Protein AF-R9M8F8-F1 (afdb_monomer)

Sequence (243 aa):
MTLNRKGKTVRNLALCVLLGVLLHALMGFPPCTVRAMCRQFQASRLLAGEIEPLHVRHERYGYSGDWVYRVRTFIVAKSGETYASFLYSRNLLQNEIDYHYTPKIEQNALCAAWNGTIYATGPFAEADSAILEIKAELRNRDKVLKSKTFTIAGERLENEVFGFPYSLDMLGGGLSGWAPEDLPDELSLYNIARLWYGDYWDEDGGHGIRHADLPCVLTLYDGSGRELERYDLSIDNYEIFFN

Foldseek 3Di:
DDDDPVRVVVVVVVVVVVVVVVVCVVVLFPVPDPQSVQVVVCVVVVDPARKDFFDKDKDWDDDVPQPDTKIKIWTWIDGPQKIKIFIWIDDPRDIDTPPLDDIDIDGQKAWEAADQKIKIFHQQQQFPWKKKWWKDFQDDVPDTPDIDIDIFIWDCPGSGMTITGWDPDDDPPDLVPDDPVRDDPPDIPLHSQCNRQWDADPPPRDIDGHWDWIWMKMWTAGPVRDTDDIDTYTYISSSSNHD

Solvent-accessible surface area (backbone atoms only — not comparable to full-atom values): 13788 Å² total; per-residue (Å²): 134,86,70,51,75,67,54,48,51,53,50,51,51,52,48,52,52,50,48,51,53,48,51,38,54,71,70,59,45,39,44,85,45,70,69,46,41,41,52,50,51,34,66,77,65,70,53,66,70,73,65,42,82,69,46,77,47,78,44,79,46,73,58,97,86,54,91,61,70,28,37,40,39,39,35,36,30,35,23,83,62,34,27,35,41,42,38,32,37,31,49,91,70,49,52,43,74,29,87,90,51,83,66,47,75,32,66,60,45,38,49,47,44,52,62,48,28,34,39,39,37,36,91,37,68,78,46,64,42,39,38,38,39,37,41,48,65,34,61,60,85,92,44,74,77,48,72,50,76,45,79,34,68,37,44,77,75,44,66,42,32,33,36,29,70,50,60,75,73,71,70,87,87,60,68,90,80,61,55,90,84,74,57,70,89,86,62,43,69,42,51,48,50,50,57,59,31,43,42,78,42,89,90,79,76,48,75,49,68,58,86,45,76,30,50,27,39,40,39,30,16,32,90,86,70,47,80,73,49,75,45,87,45,50,32,54,50,65,29,63,71,42,112

Secondary structure (DSSP, 8-state):
----HHHHHHHHHHHHHHHHHHHHHHTT-S--SHHHHHHHHHHHHT-SS--EEEEEEEEEE--TT-SS-EEEEEEEEEETTEEEEEEEEEETTEEEE-TTS--EEEES-EEEEETTEEEEESS-TT-SEEEEEEEEEEEETTEEEEEEEEEEEPEEEETTEEEEE---PPPTT-GGG--TTS--TT--HHHHHHHHHEEEETTTTEEEE---EEEEEEEEE-TTS-EEEEEEEEEEHHHHH--

Mean predicted aligned error: 8.96 Å

pLDDT: mean 85.53, std 12.64, range [48.88, 98.56]

Structure (mmCIF, N/CA/C/O backbone):
data_AF-R9M8F8-F1
#
_entry.id   AF-R9M8F8-F1
#
loop_
_atom_site.group_PDB
_atom_site.id
_atom_site.type_symbol
_atom_site.label_atom_id
_atom_site.label_alt_id
_atom_site.label_comp_id
_atom_site.label_asym_id
_atom_site.label_entity_id
_atom_site.label_seq_id
_atom_site.pdbx_PDB_ins_code
_atom_site.Cartn_x
_atom_site.Cartn_y
_atom_site.Cartn_z
_atom_site.occupancy
_atom_site.B_iso_or_equiv
_atom_site.auth_seq_id
_atom_site.auth_comp_id
_atom_site.auth_asym_id
_atom_site.auth_atom_id
_atom_site.pdbx_PDB_model_num
ATOM 1 N N . MET A 1 1 ? 41.952 -32.978 -26.365 1.00 50.66 1 MET A N 1
ATOM 2 C CA . MET A 1 1 ? 41.621 -32.145 -27.545 1.00 50.66 1 MET A CA 1
ATOM 3 C C . MET A 1 1 ? 42.237 -30.762 -27.379 1.00 50.66 1 MET A C 1
ATOM 5 O O . MET A 1 1 ? 41.839 -30.020 -26.489 1.00 50.66 1 MET A O 1
ATOM 9 N N . THR A 1 2 ? 43.241 -30.423 -28.183 1.00 65.44 2 THR A N 1
ATOM 10 C CA . THR A 1 2 ? 43.883 -29.101 -28.195 1.00 65.44 2 THR A CA 1
ATOM 11 C C . THR A 1 2 ? 43.022 -28.127 -28.999 1.00 65.44 2 THR A C 1
ATOM 13 O O . THR A 1 2 ? 42.841 -28.290 -30.201 1.00 65.44 2 THR A O 1
ATOM 16 N N . LEU A 1 3 ? 42.457 -27.115 -28.333 1.00 68.69 3 LEU A N 1
ATOM 17 C CA . LEU A 1 3 ? 41.649 -26.084 -28.992 1.00 68.69 3 LEU A CA 1
ATOM 18 C C . LEU A 1 3 ? 42.503 -25.290 -29.988 1.00 68.69 3 LEU A C 1
ATOM 20 O O . LEU A 1 3 ? 43.576 -24.784 -29.637 1.00 68.69 3 LEU A O 1
ATOM 24 N N . ASN A 1 4 ? 42.001 -25.144 -31.215 1.00 84.88 4 ASN A N 1
ATOM 25 C CA . ASN A 1 4 ? 42.605 -24.263 -32.210 1.00 84.88 4 ASN A CA 1
ATOM 26 C C . ASN A 1 4 ? 42.511 -22.786 -31.764 1.00 84.88 4 ASN A C 1
ATOM 28 O O . ASN A 1 4 ? 41.835 -22.441 -30.790 1.00 84.88 4 ASN A O 1
ATOM 32 N N . ARG A 1 5 ? 43.200 -21.892 -32.483 1.00 77.62 5 ARG A N 1
ATOM 33 C CA . ARG A 1 5 ? 43.302 -20.466 -32.123 1.00 77.62 5 ARG A CA 1
ATOM 34 C C . ARG A 1 5 ? 41.926 -19.796 -31.964 1.00 77.62 5 ARG A C 1
ATOM 36 O O . ARG A 1 5 ? 41.733 -19.072 -30.996 1.00 77.62 5 ARG A O 1
ATOM 43 N N . LYS A 1 6 ? 40.956 -20.118 -32.833 1.00 81.06 6 LYS A N 1
ATOM 44 C CA . LYS A 1 6 ? 39.569 -19.617 -32.757 1.00 81.06 6 LYS A CA 1
ATOM 45 C C . LYS A 1 6 ? 38.820 -20.165 -31.536 1.00 81.06 6 LYS A C 1
ATOM 47 O O . LYS A 1 6 ? 38.154 -19.407 -30.841 1.00 81.06 6 LYS A O 1
ATOM 52 N N . GLY A 1 7 ? 38.981 -21.452 -31.227 1.00 82.62 7 GLY A N 1
ATOM 53 C CA . GLY A 1 7 ? 38.382 -22.089 -30.052 1.00 82.62 7 GLY A CA 1
ATOM 54 C C . GLY A 1 7 ? 38.900 -21.513 -28.731 1.00 82.62 7 GLY A C 1
ATOM 55 O O . GLY A 1 7 ? 38.132 -21.349 -27.787 1.00 82.62 7 GLY A O 1
ATOM 56 N N . LYS A 1 8 ? 40.182 -21.125 -28.673 1.00 85.12 8 LYS A N 1
ATOM 57 C CA . LYS A 1 8 ? 40.740 -20.392 -27.524 1.00 85.12 8 LYS A CA 1
ATOM 58 C C . LYS A 1 8 ? 40.119 -18.999 -27.381 1.00 85.12 8 LYS A C 1
ATOM 60 O O . LYS A 1 8 ? 39.789 -18.615 -26.264 1.00 85.12 8 LYS A O 1
ATOM 65 N N . THR A 1 9 ? 39.918 -18.275 -28.484 1.00 85.62 9 THR A N 1
ATOM 66 C CA . THR A 1 9 ? 39.279 -16.948 -28.473 1.00 85.62 9 THR A CA 1
ATOM 67 C C . THR A 1 9 ? 37.833 -17.012 -27.986 1.00 85.62 9 THR A C 1
ATOM 69 O O . THR A 1 9 ? 37.475 -16.264 -27.084 1.00 85.62 9 THR A O 1
ATOM 72 N N . VAL A 1 10 ? 37.024 -17.937 -28.514 1.00 87.75 10 VAL A N 1
ATOM 73 C CA . VAL A 1 10 ? 35.620 -18.110 -28.090 1.00 87.75 10 VAL A CA 1
ATOM 74 C C . VAL A 1 10 ? 35.535 -18.491 -26.614 1.00 87.75 10 VAL A C 1
ATOM 76 O O . VAL A 1 10 ? 34.748 -17.910 -25.874 1.00 87.75 10 VAL A O 1
ATOM 79 N N . ARG A 1 11 ? 36.388 -19.416 -26.158 1.00 88.12 11 ARG A N 1
ATOM 80 C CA . ARG A 1 11 ? 36.450 -19.804 -24.745 1.00 88.12 11 ARG A CA 1
ATOM 81 C C . ARG A 1 11 ? 36.803 -18.621 -23.844 1.00 88.12 11 ARG A C 1
ATOM 83 O O . ARG A 1 11 ? 36.168 -18.439 -22.815 1.00 88.12 11 ARG A O 1
ATOM 90 N N . ASN A 1 12 ? 37.808 -17.832 -24.215 1.00 88.88 12 ASN A N 1
ATOM 91 C CA . ASN A 1 12 ? 38.224 -16.684 -23.414 1.00 88.88 12 ASN A CA 1
ATOM 92 C C . ASN A 1 12 ? 37.137 -15.600 -23.385 1.00 88.88 12 ASN A C 1
ATOM 94 O O . ASN A 1 12 ? 36.885 -15.043 -22.326 1.00 88.88 12 ASN A O 1
ATOM 98 N N . LEU A 1 13 ? 36.446 -15.361 -24.504 1.00 90.44 13 LEU A N 1
ATOM 99 C CA . LEU A 1 13 ? 35.302 -14.451 -24.549 1.00 90.44 13 LEU A CA 1
ATOM 100 C C . LEU A 1 13 ? 34.174 -14.932 -23.624 1.00 90.44 13 LEU A C 1
ATOM 102 O O . LEU A 1 13 ? 33.680 -14.157 -22.812 1.00 90.44 13 LEU A O 1
ATOM 106 N N . ALA A 1 14 ? 33.814 -16.218 -23.693 1.00 89.81 14 ALA A N 1
ATOM 107 C CA . ALA A 1 14 ? 32.799 -16.808 -22.823 1.00 89.81 14 ALA A CA 1
ATOM 108 C C . ALA A 1 14 ? 33.183 -16.710 -21.338 1.00 89.81 14 ALA A C 1
ATOM 110 O O . ALA A 1 14 ? 32.337 -16.381 -20.513 1.00 89.81 14 ALA A O 1
ATOM 111 N N . LEU A 1 15 ? 34.460 -16.930 -21.001 1.00 91.50 15 LEU A N 1
ATOM 112 C CA . LEU A 1 15 ? 34.973 -16.764 -19.639 1.00 91.50 15 LEU A CA 1
ATOM 113 C C . LEU A 1 15 ? 34.925 -15.305 -19.174 1.00 91.50 15 LEU A C 1
ATOM 115 O O . LEU A 1 15 ? 34.557 -15.064 -18.033 1.00 91.50 15 LEU A O 1
ATOM 119 N N . CYS A 1 16 ? 35.244 -14.336 -20.035 1.00 88.88 16 CYS A N 1
ATOM 120 C CA . CYS A 1 16 ? 35.120 -12.914 -19.705 1.00 88.88 16 CYS A CA 1
ATOM 121 C C . CYS A 1 16 ? 33.661 -12.500 -19.482 1.00 88.88 16 CYS A C 1
ATOM 123 O O . CYS A 1 16 ? 33.386 -11.762 -18.541 1.00 88.88 16 CYS A O 1
ATOM 125 N N . VAL A 1 17 ? 32.725 -13.000 -20.296 1.00 88.69 17 VAL A N 1
ATOM 126 C CA . VAL A 1 17 ? 31.284 -12.768 -20.100 1.00 88.69 17 VAL A CA 1
ATOM 127 C C . VAL A 1 17 ? 30.812 -13.394 -18.788 1.00 88.69 17 VAL A C 1
ATOM 129 O O . VAL A 1 17 ? 30.175 -12.715 -17.990 1.00 88.69 17 VAL A O 1
ATOM 132 N N . LEU A 1 18 ? 31.178 -14.652 -18.517 1.00 89.00 18 LEU A N 1
ATOM 133 C CA . LEU A 1 18 ? 30.871 -15.331 -17.254 1.00 89.00 18 LEU A CA 1
ATOM 134 C C . LEU A 1 18 ? 31.442 -14.584 -16.050 1.00 89.00 18 LEU A C 1
ATOM 136 O O . LEU A 1 18 ? 30.731 -14.393 -15.072 1.00 89.00 18 LEU A O 1
ATOM 140 N N . LEU A 1 19 ? 32.694 -14.128 -16.125 1.00 86.81 19 LEU A N 1
ATOM 141 C CA . LEU A 1 19 ? 33.330 -13.354 -15.062 1.00 86.81 19 LEU A CA 1
ATOM 142 C C . LEU A 1 19 ? 32.630 -12.006 -14.862 1.00 86.81 19 LEU A C 1
ATOM 144 O O . LEU A 1 19 ? 32.413 -11.608 -13.725 1.00 86.81 19 LEU A O 1
ATOM 148 N N . GLY A 1 20 ? 32.239 -11.330 -15.945 1.00 78.62 20 GLY A N 1
ATOM 149 C CA . GLY A 1 20 ? 31.466 -10.090 -15.886 1.00 78.62 20 GLY A CA 1
ATOM 150 C C . GLY A 1 20 ? 30.114 -10.288 -15.200 1.00 78.62 20 GLY A C 1
ATOM 151 O O . GLY A 1 20 ? 29.777 -9.533 -14.295 1.00 78.62 20 GLY A O 1
ATOM 152 N N . VAL A 1 21 ? 29.382 -11.347 -15.557 1.00 75.69 21 VAL A N 1
ATOM 153 C CA . VAL A 1 21 ? 28.113 -11.725 -14.910 1.00 75.69 21 VAL A CA 1
ATOM 154 C C . VAL A 1 21 ? 28.324 -12.090 -13.437 1.00 75.69 21 VAL A C 1
ATOM 156 O O . VAL A 1 21 ? 27.538 -11.688 -12.583 1.00 75.69 21 VAL A O 1
ATOM 159 N N . LEU A 1 22 ? 29.394 -12.820 -13.121 1.00 76.00 22 LEU A N 1
ATOM 160 C CA . LEU A 1 22 ? 29.699 -13.262 -11.762 1.00 76.00 22 LEU A CA 1
ATOM 161 C C . LEU A 1 22 ? 30.120 -12.095 -10.860 1.00 76.00 22 LEU A C 1
ATOM 163 O O . LEU A 1 22 ? 29.656 -12.009 -9.729 1.00 76.00 22 LEU A O 1
ATOM 167 N N . LEU A 1 23 ? 30.950 -11.176 -11.362 1.00 69.75 23 LEU A N 1
ATOM 168 C CA . LEU A 1 23 ? 31.312 -9.939 -10.666 1.00 69.75 23 LEU A CA 1
ATOM 169 C C . LEU A 1 23 ? 30.087 -9.049 -10.460 1.00 69.75 23 LEU A C 1
ATOM 171 O O . LEU A 1 23 ? 29.917 -8.502 -9.378 1.00 69.75 23 LEU A O 1
ATOM 175 N N . HIS A 1 24 ? 29.211 -8.953 -11.459 1.00 64.12 24 HIS A N 1
ATOM 176 C CA . HIS A 1 24 ? 27.953 -8.226 -11.338 1.00 64.12 24 HIS A CA 1
ATOM 177 C C . HIS A 1 24 ? 27.092 -8.794 -10.196 1.00 64.12 24 HIS A C 1
ATOM 179 O O . HIS A 1 24 ? 26.753 -8.061 -9.270 1.00 64.12 24 HIS A O 1
ATOM 185 N N . ALA A 1 25 ? 26.879 -10.115 -10.178 1.00 62.59 25 ALA A N 1
ATOM 186 C CA . ALA A 1 25 ? 26.146 -10.798 -9.114 1.00 62.59 25 ALA A CA 1
ATOM 187 C C . ALA A 1 25 ? 26.816 -10.676 -7.727 1.00 62.59 25 ALA A C 1
ATOM 189 O O . ALA A 1 25 ? 26.128 -10.479 -6.726 1.00 62.59 25 ALA A O 1
ATOM 190 N N . LEU A 1 26 ? 28.152 -10.765 -7.651 1.00 58.91 26 LEU A N 1
ATOM 191 C CA . LEU A 1 26 ? 28.922 -10.641 -6.403 1.00 58.91 26 LEU A CA 1
ATOM 192 C C . LEU A 1 26 ? 28.896 -9.226 -5.814 1.00 58.91 26 LEU A C 1
ATOM 194 O O . LEU A 1 26 ? 28.981 -9.084 -4.597 1.00 58.91 26 LEU A O 1
ATOM 198 N N . MET A 1 27 ? 28.749 -8.187 -6.640 1.00 57.94 27 MET A N 1
ATOM 199 C CA . MET A 1 27 ? 28.601 -6.805 -6.168 1.00 57.94 27 MET A CA 1
ATOM 200 C C . MET A 1 27 ? 27.219 -6.523 -5.550 1.00 57.94 27 MET A C 1
ATOM 202 O O . MET A 1 27 ? 26.956 -5.394 -5.149 1.00 57.94 27 MET A O 1
ATOM 206 N N . GLY A 1 28 ? 26.330 -7.521 -5.459 1.00 51.25 28 GLY A N 1
ATOM 207 C CA . GLY A 1 28 ? 24.976 -7.340 -4.928 1.00 51.25 28 GLY A CA 1
ATOM 208 C C . GLY A 1 28 ? 24.038 -6.611 -5.894 1.00 51.25 28 GLY A C 1
ATOM 209 O O . GLY A 1 28 ? 22.966 -6.164 -5.487 1.00 51.25 28 GLY A O 1
ATOM 210 N N . PHE A 1 29 ? 24.433 -6.506 -7.167 1.00 55.56 29 PHE A N 1
ATOM 211 C CA . PHE A 1 29 ? 23.675 -5.856 -8.227 1.00 55.56 29 PHE A CA 1
ATOM 212 C C . PHE A 1 29 ? 23.196 -6.878 -9.267 1.00 55.56 29 PHE A C 1
ATOM 214 O O . PHE A 1 29 ? 23.986 -7.694 -9.742 1.00 55.56 29 PHE A O 1
ATOM 221 N N . PRO A 1 30 ? 21.926 -6.816 -9.687 1.00 58.12 30 PRO A N 1
ATOM 222 C CA . PRO A 1 30 ? 20.782 -6.218 -8.995 1.00 58.12 30 PRO A CA 1
ATOM 223 C C . PRO A 1 30 ? 20.355 -7.040 -7.765 1.00 58.12 30 PRO A C 1
ATOM 225 O O . PRO A 1 30 ? 20.543 -8.260 -7.759 1.00 58.12 30 PRO A O 1
ATOM 228 N N . PRO A 1 31 ? 19.656 -6.440 -6.782 1.00 59.22 31 PRO A N 1
ATOM 229 C CA . PRO A 1 31 ? 18.876 -7.198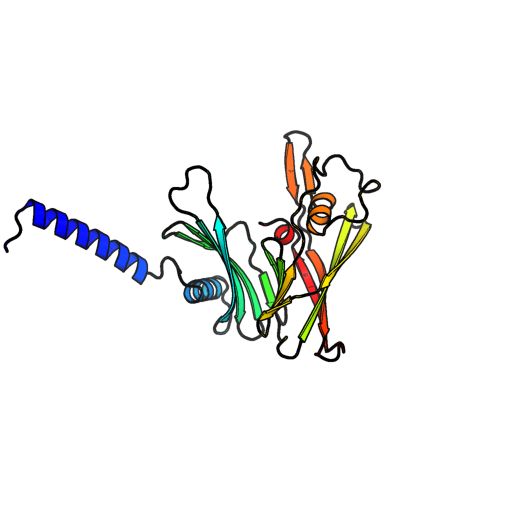 -5.813 1.00 59.22 31 PRO A CA 1
ATOM 230 C C . PRO A 1 31 ? 17.715 -7.902 -6.527 1.00 59.22 31 PRO A C 1
ATOM 232 O O . PRO A 1 31 ? 16.587 -7.440 -6.553 1.00 59.22 31 PRO A O 1
ATOM 235 N N . CYS A 1 32 ? 17.988 -9.031 -7.170 1.00 71.38 32 CYS A N 1
ATOM 236 C CA . CYS A 1 3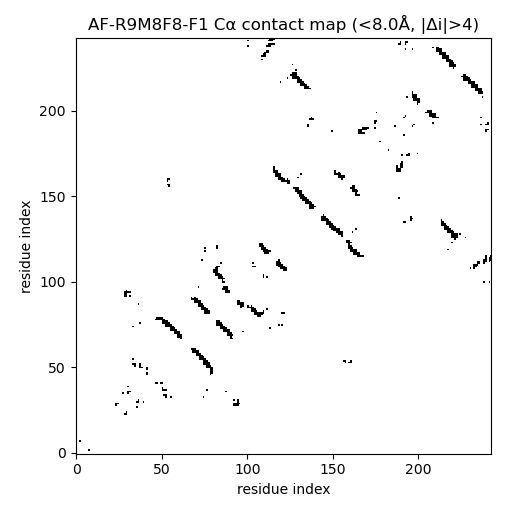2 ? 16.987 -9.775 -7.934 1.00 71.38 32 CYS A CA 1
ATOM 237 C C . CYS A 1 32 ? 16.039 -10.585 -7.041 1.00 71.38 32 CYS A C 1
ATOM 239 O O . CYS A 1 32 ? 15.027 -11.092 -7.524 1.00 71.38 32 CYS A O 1
ATOM 241 N N . THR A 1 33 ? 16.369 -10.703 -5.754 1.00 85.50 33 THR A N 1
ATOM 242 C CA . THR A 1 33 ? 15.557 -11.372 -4.739 1.00 85.50 33 THR A CA 1
ATOM 243 C C . THR A 1 33 ? 14.895 -10.340 -3.838 1.00 85.50 33 THR A C 1
ATOM 245 O O . THR A 1 33 ? 15.504 -9.321 -3.514 1.00 85.50 33 THR A O 1
ATOM 248 N N . VAL A 1 34 ? 13.685 -10.644 -3.368 1.00 89.50 34 VAL A N 1
ATOM 249 C CA . VAL A 1 34 ? 12.942 -9.804 -2.413 1.00 89.50 34 VAL A CA 1
ATOM 250 C C . VAL A 1 34 ? 13.807 -9.463 -1.199 1.00 89.50 34 VAL A C 1
ATOM 252 O O . VAL A 1 34 ? 13.934 -8.302 -0.840 1.00 89.50 34 VAL A O 1
ATOM 255 N N . ARG A 1 35 ? 14.508 -10.448 -0.621 1.00 89.44 35 ARG A N 1
ATOM 256 C CA . ARG A 1 35 ? 15.397 -10.226 0.530 1.00 89.44 35 ARG A CA 1
ATOM 257 C C . ARG A 1 35 ? 16.495 -9.200 0.240 1.00 89.44 35 ARG A C 1
ATOM 259 O O . ARG A 1 35 ? 16.808 -8.379 1.096 1.00 89.44 35 ARG A O 1
ATOM 266 N N . ALA A 1 36 ? 17.097 -9.249 -0.947 1.00 88.12 36 ALA A N 1
ATOM 267 C CA . ALA A 1 36 ? 18.111 -8.276 -1.334 1.00 88.12 36 ALA A CA 1
ATOM 268 C C . ALA A 1 36 ? 17.499 -6.880 -1.557 1.00 88.12 36 ALA A C 1
ATOM 270 O O . ALA A 1 36 ? 18.119 -5.894 -1.165 1.00 88.12 36 ALA A O 1
ATOM 271 N N . MET A 1 37 ? 16.282 -6.798 -2.113 1.00 91.06 37 MET A N 1
ATOM 272 C CA . MET A 1 37 ? 15.539 -5.537 -2.263 1.00 91.06 37 MET A CA 1
ATOM 273 C C . MET A 1 37 ? 15.240 -4.918 -0.895 1.00 91.06 37 MET A C 1
ATOM 275 O O . MET A 1 37 ? 15.561 -3.757 -0.669 1.00 91.06 37 MET A O 1
ATOM 279 N N . CYS A 1 38 ? 14.726 -5.707 0.053 1.00 93.38 38 CYS A N 1
ATOM 280 C CA . CYS A 1 38 ? 14.465 -5.247 1.415 1.00 93.38 38 CYS A CA 1
ATOM 281 C C . CYS A 1 38 ? 15.753 -4.757 2.095 1.00 93.38 38 CYS A C 1
ATOM 283 O O . CYS A 1 38 ? 15.780 -3.650 2.621 1.00 93.38 38 CYS A O 1
ATOM 285 N N . ARG A 1 39 ? 16.859 -5.511 2.017 1.00 90.50 39 ARG A N 1
ATOM 286 C CA . ARG A 1 39 ? 18.155 -5.084 2.584 1.00 90.50 39 ARG A CA 1
ATOM 287 C C . ARG A 1 39 ? 18.670 -3.782 1.978 1.00 90.50 39 ARG A C 1
ATOM 289 O O . ARG A 1 39 ? 19.179 -2.933 2.705 1.00 90.50 39 ARG A O 1
ATOM 296 N N . GLN A 1 40 ? 18.547 -3.616 0.661 1.00 89.81 40 GLN A N 1
ATOM 297 C CA . GLN A 1 40 ? 18.925 -2.368 0.001 1.00 89.81 40 GLN A CA 1
ATOM 298 C C . GLN A 1 40 ? 18.039 -1.210 0.479 1.00 89.81 40 GLN A C 1
ATOM 300 O O . GLN A 1 40 ? 18.566 -0.147 0.805 1.00 89.81 40 GLN A O 1
ATOM 305 N N . PHE A 1 41 ? 16.723 -1.421 0.570 1.00 92.19 41 PHE A N 1
ATOM 306 C CA . PHE A 1 41 ? 15.784 -0.423 1.075 1.00 92.19 41 PHE A CA 1
ATOM 307 C C . PHE A 1 41 ? 16.122 -0.015 2.514 1.00 92.19 41 PHE A C 1
ATOM 309 O O . PHE A 1 41 ? 16.300 1.172 2.791 1.00 92.19 41 PHE A O 1
ATOM 316 N N . GLN A 1 42 ? 16.327 -0.997 3.394 1.00 91.94 42 GLN A N 1
ATOM 317 C CA . GLN A 1 42 ? 16.733 -0.801 4.784 1.00 91.94 42 GLN A CA 1
ATOM 318 C C . GLN A 1 42 ? 18.003 0.046 4.889 1.00 91.94 42 GLN A C 1
ATOM 320 O O . GLN A 1 42 ? 18.018 1.041 5.611 1.00 91.94 42 GLN A O 1
ATOM 325 N N . ALA A 1 43 ? 19.047 -0.306 4.131 1.00 89.12 43 ALA A N 1
ATOM 326 C CA . ALA A 1 43 ? 20.305 0.435 4.114 1.00 89.12 43 ALA A CA 1
ATOM 327 C C . ALA A 1 43 ? 20.126 1.868 3.583 1.00 89.12 43 ALA A C 1
ATOM 329 O O . ALA A 1 43 ? 20.713 2.802 4.121 1.00 89.12 43 ALA A O 1
ATOM 330 N N . SER A 1 44 ? 19.287 2.056 2.559 1.00 88.88 44 SER A N 1
ATOM 331 C CA . SER A 1 44 ? 19.024 3.372 1.958 1.00 88.88 44 SER A CA 1
ATOM 332 C C . SER A 1 44 ? 18.220 4.316 2.861 1.00 88.88 44 SER A C 1
ATOM 334 O O . SER A 1 44 ? 18.293 5.533 2.698 1.00 88.88 44 SER A O 1
ATOM 336 N N . ARG A 1 45 ? 17.452 3.759 3.806 1.00 89.19 45 ARG A N 1
ATOM 337 C CA . ARG A 1 45 ? 16.564 4.492 4.721 1.00 89.19 45 ARG A CA 1
ATOM 338 C C . ARG A 1 45 ? 17.022 4.468 6.178 1.00 89.19 45 ARG A C 1
ATOM 340 O O . ARG A 1 45 ? 16.346 5.047 7.018 1.00 89.19 45 ARG A O 1
ATOM 347 N N . LEU A 1 46 ? 18.166 3.841 6.467 1.00 86.12 46 LEU A N 1
ATOM 348 C CA . LEU A 1 46 ? 18.733 3.708 7.815 1.00 86.12 46 LEU A CA 1
ATOM 349 C C . LEU A 1 46 ? 17.739 3.107 8.826 1.00 86.12 46 LEU A C 1
ATOM 351 O O . LEU A 1 46 ? 17.707 3.504 9.989 1.00 86.12 46 LEU A O 1
ATOM 355 N N . LEU A 1 47 ? 16.923 2.149 8.377 1.00 86.62 47 LEU A N 1
ATOM 356 C CA . LEU A 1 47 ? 15.940 1.492 9.236 1.00 86.62 47 LEU A CA 1
ATOM 357 C C . LEU A 1 47 ? 16.631 0.604 10.276 1.00 86.62 47 LEU A C 1
ATOM 359 O O . LEU A 1 47 ? 17.553 -0.158 9.959 1.00 86.62 47 LEU A O 1
ATOM 363 N N . ALA A 1 48 ? 16.160 0.702 11.519 1.00 83.44 48 ALA A N 1
ATOM 364 C CA . ALA A 1 48 ? 16.626 -0.116 12.630 1.00 83.44 48 ALA A CA 1
ATOM 365 C C . ALA A 1 48 ? 15.966 -1.504 12.609 1.00 83.44 48 ALA A C 1
ATOM 367 O O . ALA A 1 48 ? 14.763 -1.614 12.380 1.00 83.44 48 ALA A O 1
ATOM 368 N N . GLY A 1 49 ? 16.745 -2.549 12.907 1.00 85.75 49 GLY A N 1
ATOM 369 C CA . GLY A 1 49 ? 16.284 -3.945 12.892 1.00 85.75 49 GLY A CA 1
ATOM 370 C C . GLY A 1 49 ? 16.454 -4.629 11.533 1.00 85.75 49 GLY A C 1
ATOM 371 O O . GLY A 1 49 ? 16.856 -3.993 10.566 1.00 85.75 49 GLY A O 1
ATOM 372 N N . GLU A 1 50 ? 16.226 -5.940 11.463 1.00 91.38 50 GLU A N 1
ATOM 373 C CA . GLU A 1 50 ? 16.155 -6.647 10.178 1.00 91.38 50 GLU A CA 1
ATOM 374 C C . GLU A 1 50 ? 14.780 -6.398 9.556 1.00 91.38 50 GLU A C 1
ATOM 376 O O . GLU A 1 50 ? 13.759 -6.576 10.219 1.00 91.38 50 GLU A O 1
ATOM 381 N N . ILE A 1 51 ? 14.762 -5.968 8.291 1.00 94.62 51 ILE A N 1
ATOM 382 C CA . ILE A 1 51 ? 13.514 -5.818 7.548 1.00 94.62 51 ILE A CA 1
ATOM 383 C C . ILE A 1 51 ? 13.072 -7.169 6.972 1.00 94.62 51 ILE A C 1
ATOM 385 O O . ILE A 1 51 ? 13.821 -7.858 6.271 1.00 94.62 51 ILE A O 1
ATOM 389 N N . GLU A 1 52 ? 11.824 -7.526 7.226 1.00 95.12 52 GLU A N 1
ATOM 390 C CA . GLU A 1 52 ? 11.207 -8.768 6.787 1.00 95.12 52 GLU A CA 1
ATOM 391 C C . GLU A 1 52 ? 10.063 -8.456 5.813 1.00 95.12 52 GLU A C 1
ATOM 393 O O . GLU A 1 52 ? 9.210 -7.617 6.115 1.00 95.12 52 GLU A O 1
ATOM 398 N N . PRO A 1 53 ? 10.029 -9.074 4.617 1.00 96.69 53 PRO A N 1
ATOM 399 C CA . PRO A 1 53 ? 8.907 -8.908 3.705 1.00 96.69 53 PRO A CA 1
ATOM 400 C C . PRO A 1 53 ? 7.672 -9.606 4.280 1.00 96.69 53 PRO A C 1
ATOM 402 O O . PRO A 1 53 ? 7.721 -10.800 4.570 1.00 96.69 53 PRO A O 1
ATOM 405 N N . LEU A 1 54 ? 6.572 -8.868 4.398 1.00 97.00 54 LEU A N 1
ATOM 406 C CA . LEU A 1 54 ? 5.279 -9.395 4.825 1.00 97.00 54 LEU A CA 1
ATOM 407 C C . LEU A 1 54 ? 4.447 -9.841 3.628 1.00 97.00 54 LEU A C 1
ATOM 409 O O . LEU A 1 54 ? 3.898 -10.932 3.640 1.00 97.00 54 LEU A O 1
ATOM 413 N N . HIS A 1 55 ? 4.387 -9.019 2.579 1.00 97.50 55 HIS A N 1
ATOM 414 C CA . HIS A 1 55 ? 3.644 -9.325 1.361 1.00 97.50 55 HIS A CA 1
ATOM 415 C C . HIS A 1 55 ? 4.402 -8.837 0.127 1.00 97.50 55 HIS A C 1
ATOM 417 O O . HIS A 1 55 ? 5.047 -7.785 0.147 1.00 97.50 55 HIS A O 1
ATOM 423 N N . VAL A 1 56 ? 4.333 -9.608 -0.959 1.00 96.69 56 VAL A N 1
ATOM 424 C CA . VAL A 1 56 ? 5.040 -9.315 -2.209 1.00 96.69 56 VAL A CA 1
ATOM 425 C C . VAL A 1 56 ? 4.111 -9.545 -3.386 1.00 96.69 56 VAL A C 1
ATOM 427 O O . VAL A 1 56 ? 3.581 -10.642 -3.560 1.00 96.69 56 VAL A O 1
ATOM 430 N N . ARG A 1 57 ? 3.996 -8.544 -4.258 1.00 95.12 57 ARG A N 1
ATOM 431 C CA . ARG A 1 57 ? 3.264 -8.660 -5.519 1.00 95.12 57 ARG A CA 1
ATOM 432 C C . ARG A 1 57 ? 4.182 -8.340 -6.691 1.00 95.12 57 ARG A C 1
ATOM 434 O O . ARG A 1 57 ? 4.927 -7.362 -6.681 1.00 95.12 57 ARG A O 1
ATOM 441 N N . HIS A 1 58 ? 4.119 -9.184 -7.715 1.00 91.94 58 HIS A N 1
ATOM 442 C CA . HIS A 1 58 ? 4.859 -9.000 -8.957 1.00 91.94 58 HIS A CA 1
ATOM 443 C C . HIS A 1 58 ? 3.907 -8.648 -10.090 1.00 91.94 58 HIS A C 1
ATOM 445 O O . HIS A 1 58 ? 2.891 -9.313 -10.279 1.00 91.94 58 HIS A O 1
ATOM 451 N N . GLU A 1 59 ? 4.291 -7.676 -10.904 1.00 90.12 59 GLU A N 1
ATOM 452 C CA . GLU A 1 59 ? 3.584 -7.331 -12.130 1.00 90.12 59 GLU A CA 1
ATOM 453 C C . GLU A 1 59 ? 4.548 -7.278 -13.301 1.00 90.12 59 GLU A C 1
ATOM 455 O O . GLU A 1 59 ? 5.649 -6.735 -13.207 1.00 90.12 59 GLU A O 1
ATOM 460 N N . ARG A 1 60 ? 4.127 -7.861 -14.422 1.00 87.25 60 ARG A N 1
ATOM 461 C CA . ARG A 1 60 ? 4.863 -7.786 -15.679 1.00 87.25 60 ARG A CA 1
ATOM 462 C C . ARG A 1 60 ? 4.247 -6.700 -16.538 1.00 87.25 60 ARG A C 1
ATOM 464 O O . ARG A 1 60 ? 3.043 -6.715 -16.761 1.00 87.25 60 ARG A O 1
ATOM 471 N N . TYR A 1 61 ? 5.088 -5.831 -17.074 1.00 85.00 61 TYR A N 1
ATOM 472 C CA . TYR A 1 61 ? 4.682 -4.802 -18.021 1.00 85.00 61 TYR A CA 1
ATOM 473 C C . TYR A 1 61 ? 5.726 -4.684 -19.132 1.00 85.00 61 TYR A C 1
ATOM 475 O O . TYR A 1 61 ? 6.831 -5.224 -19.040 1.00 85.00 61 TYR A O 1
ATOM 483 N N . GLY A 1 62 ? 5.375 -4.019 -20.222 1.00 78.00 62 GLY A N 1
ATOM 484 C CA . GLY A 1 62 ? 6.296 -3.792 -21.325 1.00 78.00 62 GLY A CA 1
ATOM 485 C C . GLY A 1 62 ? 5.796 -2.673 -22.214 1.00 78.00 62 GLY A C 1
ATOM 486 O O . GLY A 1 62 ? 4.589 -2.493 -22.377 1.00 78.00 62 GLY A O 1
ATOM 487 N N . TYR A 1 63 ? 6.730 -1.927 -22.784 1.00 76.69 63 TYR A N 1
ATOM 488 C CA . TYR A 1 63 ? 6.432 -0.930 -23.800 1.00 76.69 63 TYR A CA 1
ATOM 489 C C . TYR A 1 63 ? 6.521 -1.542 -25.197 1.00 76.69 63 TYR A C 1
ATOM 491 O O . TYR A 1 63 ? 7.179 -2.563 -25.418 1.00 76.69 63 TYR A O 1
ATOM 499 N N . SER A 1 64 ? 5.874 -0.897 -26.168 1.00 74.50 64 SER A N 1
ATOM 500 C CA . SER A 1 64 ? 6.052 -1.257 -27.575 1.00 74.50 64 SER A CA 1
ATOM 501 C C . SER A 1 64 ? 7.537 -1.179 -27.941 1.00 74.50 64 SER A C 1
ATOM 503 O O . SER A 1 64 ? 8.138 -0.110 -27.863 1.00 74.50 64 SER A O 1
ATOM 505 N N . GLY A 1 65 ? 8.121 -2.309 -28.345 1.00 73.50 65 GLY A N 1
ATOM 506 C CA . GLY A 1 65 ? 9.542 -2.419 -28.688 1.00 73.50 65 GLY A CA 1
ATOM 507 C C . GLY A 1 65 ? 10.443 -2.973 -27.579 1.00 73.50 65 GLY A C 1
ATOM 508 O O . GLY A 1 65 ? 11.622 -3.207 -27.843 1.00 73.50 65 GLY A O 1
ATOM 509 N N . ASP A 1 66 ? 9.921 -3.243 -26.377 1.00 76.19 66 ASP A N 1
ATOM 510 C CA . ASP A 1 66 ? 10.684 -3.960 -25.351 1.00 76.19 66 ASP A CA 1
ATOM 511 C C . ASP A 1 66 ? 10.931 -5.414 -25.802 1.00 76.19 66 ASP A C 1
ATOM 513 O O . ASP A 1 66 ? 10.001 -6.178 -26.065 1.00 76.19 66 ASP A O 1
ATOM 517 N N . TRP A 1 67 ? 12.204 -5.819 -25.875 1.00 68.19 67 TRP A N 1
ATOM 518 C CA . TRP A 1 67 ? 12.580 -7.207 -26.189 1.00 68.19 67 TRP A CA 1
ATOM 519 C C . TRP A 1 67 ? 12.320 -8.152 -25.000 1.00 68.19 67 TRP A C 1
ATOM 521 O O . TRP A 1 67 ? 12.065 -9.342 -25.179 1.00 68.19 67 TRP A O 1
ATOM 531 N N . VAL A 1 68 ? 12.349 -7.639 -23.768 1.00 77.38 68 VAL A N 1
ATOM 532 C CA . VAL A 1 68 ? 12.069 -8.417 -22.556 1.00 77.38 68 VAL A CA 1
ATOM 533 C C . VAL A 1 68 ? 11.109 -7.638 -21.671 1.00 77.38 68 VAL A C 1
ATOM 535 O O . VAL A 1 68 ? 11.271 -6.435 -21.489 1.00 77.38 68 VAL A O 1
ATOM 538 N N . TYR A 1 69 ? 10.125 -8.340 -21.106 1.00 76.94 69 TYR A N 1
ATOM 539 C CA . TYR A 1 69 ? 9.193 -7.753 -20.151 1.00 76.94 69 TYR A CA 1
ATOM 540 C C . TYR A 1 69 ? 9.923 -7.191 -18.934 1.00 76.94 69 TYR A C 1
ATOM 542 O O . TYR A 1 69 ? 10.801 -7.832 -18.345 1.00 76.94 69 TYR A O 1
ATOM 550 N N . ARG A 1 70 ? 9.485 -6.009 -18.526 1.00 86.44 70 ARG A N 1
ATOM 551 C CA . ARG A 1 70 ? 9.855 -5.383 -17.267 1.00 86.44 70 ARG A CA 1
ATOM 552 C C . ARG A 1 70 ? 9.016 -5.983 -16.147 1.00 86.44 70 ARG A C 1
ATOM 554 O O . ARG A 1 70 ? 7.925 -6.511 -16.377 1.00 86.44 70 ARG A O 1
ATOM 561 N N . VAL A 1 71 ? 9.541 -5.937 -14.929 1.00 88.25 71 VAL A N 1
ATOM 562 C CA . VAL A 1 71 ? 8.859 -6.460 -13.744 1.00 88.25 71 VAL A CA 1
ATOM 563 C C . VAL A 1 71 ? 8.849 -5.411 -12.650 1.00 88.25 71 VAL A C 1
ATOM 565 O O . VAL A 1 71 ? 9.908 -4.983 -12.207 1.00 88.25 71 VAL A O 1
ATOM 568 N N . ARG A 1 72 ? 7.659 -5.040 -12.190 1.00 92.00 72 ARG A N 1
ATOM 569 C CA . ARG A 1 72 ? 7.452 -4.291 -10.954 1.00 92.00 72 ARG A CA 1
ATOM 570 C C . ARG A 1 72 ? 7.289 -5.267 -9.793 1.00 92.00 72 ARG A C 1
ATOM 572 O O . ARG A 1 72 ? 6.610 -6.283 -9.928 1.00 92.00 72 ARG A O 1
ATOM 579 N N . THR A 1 73 ? 7.962 -5.003 -8.680 1.00 94.50 73 THR A N 1
ATOM 580 C CA . THR A 1 73 ? 7.883 -5.803 -7.451 1.00 94.50 73 THR A CA 1
ATOM 581 C C . THR A 1 73 ? 7.502 -4.890 -6.302 1.00 94.50 73 THR A C 1
ATOM 583 O O . THR A 1 73 ? 8.345 -4.147 -5.800 1.00 94.50 73 THR A O 1
ATOM 586 N N . PHE A 1 74 ? 6.224 -4.913 -5.943 1.00 95.81 74 PHE A N 1
ATOM 587 C CA . PHE A 1 74 ? 5.687 -4.188 -4.803 1.00 95.81 74 PHE A CA 1
ATOM 588 C C . PHE A 1 74 ? 5.888 -5.023 -3.546 1.00 95.81 74 PHE A C 1
ATOM 590 O O . PHE A 1 74 ? 5.604 -6.224 -3.545 1.00 95.81 74 PHE A O 1
ATOM 597 N N . ILE A 1 75 ? 6.415 -4.401 -2.499 1.00 97.19 75 ILE A N 1
ATOM 598 C CA . ILE A 1 75 ? 6.756 -5.067 -1.249 1.00 97.19 75 ILE A CA 1
ATOM 599 C C . ILE A 1 75 ? 6.151 -4.271 -0.103 1.00 97.19 75 ILE A C 1
ATOM 601 O O . ILE A 1 75 ? 6.398 -3.073 0.023 1.00 97.19 75 ILE A O 1
ATOM 605 N N . VAL A 1 76 ? 5.416 -4.977 0.750 1.00 97.75 76 VAL A N 1
ATOM 606 C CA . VAL A 1 76 ? 5.060 -4.542 2.099 1.00 97.75 76 VAL A CA 1
ATOM 607 C C . VAL A 1 76 ? 5.962 -5.298 3.061 1.00 97.75 76 VAL A C 1
ATOM 609 O O . VAL A 1 76 ? 6.111 -6.516 2.952 1.00 97.75 76 VAL A O 1
ATOM 612 N N . ALA A 1 77 ? 6.604 -4.586 3.975 1.00 97.25 77 ALA A N 1
ATOM 613 C CA . ALA A 1 77 ? 7.604 -5.143 4.870 1.00 97.25 77 ALA A CA 1
ATOM 614 C C . ALA A 1 77 ? 7.524 -4.521 6.263 1.00 97.25 77 ALA A C 1
ATOM 616 O O . ALA A 1 77 ? 6.930 -3.461 6.454 1.00 97.25 77 ALA A O 1
ATOM 617 N N . LYS A 1 78 ? 8.172 -5.177 7.222 1.00 95.81 78 LYS A N 1
ATOM 618 C CA . LYS A 1 78 ? 8.223 -4.775 8.626 1.00 95.81 78 LYS A CA 1
ATOM 619 C C . LYS A 1 78 ? 9.647 -4.821 9.149 1.00 95.81 78 LYS A C 1
ATOM 621 O O . LYS A 1 78 ? 10.416 -5.700 8.783 1.00 95.81 78 LYS A O 1
ATOM 626 N N . SER A 1 79 ? 9.989 -3.881 10.015 1.00 94.88 79 SER A N 1
ATOM 627 C CA . SER A 1 79 ? 11.245 -3.825 10.754 1.00 94.88 79 SER A CA 1
ATOM 628 C C . SER A 1 79 ? 10.930 -3.398 12.186 1.00 94.88 79 SER A C 1
ATOM 630 O O . SER A 1 79 ? 10.722 -2.215 12.464 1.00 94.88 79 SER A O 1
ATOM 632 N N . GLY A 1 80 ? 10.821 -4.367 13.099 1.00 91.81 80 GLY A N 1
ATOM 633 C CA . GLY A 1 80 ? 10.316 -4.117 14.454 1.00 91.81 80 GLY A CA 1
ATOM 634 C C . GLY A 1 80 ? 8.865 -3.619 14.436 1.00 91.81 80 GLY A C 1
ATOM 635 O O . GLY A 1 80 ? 7.989 -4.298 13.911 1.00 91.81 80 GLY A O 1
ATOM 636 N N . GLU A 1 81 ? 8.618 -2.432 14.990 1.00 92.88 81 GLU A N 1
ATOM 637 C CA . GLU A 1 81 ? 7.301 -1.763 14.998 1.00 92.88 81 GLU A CA 1
ATOM 638 C C . GLU A 1 81 ? 7.092 -0.830 13.791 1.00 92.88 81 GLU A C 1
ATOM 640 O O . GLU A 1 81 ? 6.073 -0.152 13.686 1.00 92.88 81 GLU A O 1
ATOM 645 N N . THR A 1 82 ? 8.069 -0.756 12.883 1.00 95.31 82 THR A N 1
ATOM 646 C CA . THR A 1 82 ? 7.995 0.077 11.678 1.00 95.31 82 THR A CA 1
ATOM 647 C C . THR A 1 82 ? 7.563 -0.761 10.485 1.00 95.31 82 THR A C 1
ATOM 649 O O . THR A 1 82 ? 8.167 -1.795 10.201 1.00 95.31 82 THR A O 1
ATOM 652 N N . TYR A 1 83 ? 6.567 -0.287 9.749 1.00 96.12 83 TYR A N 1
ATOM 653 C CA . TYR A 1 83 ? 6.074 -0.895 8.520 1.00 96.12 83 TYR A CA 1
ATOM 654 C C . TYR A 1 83 ? 6.455 -0.024 7.330 1.00 96.12 83 TYR A C 1
ATOM 656 O O . TYR A 1 83 ? 6.521 1.199 7.439 1.00 96.12 83 TYR A O 1
ATOM 664 N N . ALA A 1 84 ? 6.732 -0.649 6.191 1.00 96.69 84 ALA A N 1
ATOM 665 C CA . ALA A 1 84 ? 7.134 0.051 4.984 1.00 96.69 84 ALA A CA 1
ATOM 666 C C . ALA A 1 84 ? 6.497 -0.554 3.735 1.00 96.69 84 ALA A C 1
ATOM 668 O O . ALA A 1 84 ? 6.375 -1.775 3.621 1.00 96.69 84 ALA A O 1
ATOM 669 N N . SER A 1 85 ? 6.174 0.299 2.767 1.00 96.56 85 SER A N 1
ATOM 670 C CA . SER A 1 85 ? 5.839 -0.101 1.402 1.00 96.56 85 SER A CA 1
ATOM 671 C C . SER A 1 85 ? 6.818 0.518 0.414 1.00 96.56 85 SER A C 1
ATOM 673 O O . SER A 1 85 ? 7.211 1.683 0.523 1.00 96.56 85 SER A O 1
ATOM 675 N N . PHE A 1 86 ? 7.249 -0.268 -0.564 1.00 95.56 86 PHE A N 1
ATOM 676 C CA . PHE A 1 86 ? 8.138 0.201 -1.618 1.00 95.56 86 PHE A CA 1
ATOM 677 C C . PHE A 1 86 ? 7.994 -0.644 -2.876 1.00 95.56 86 PHE A C 1
ATOM 679 O O . PHE A 1 86 ? 7.638 -1.823 -2.836 1.00 95.56 86 PHE A O 1
ATOM 686 N N . LEU A 1 87 ? 8.304 -0.025 -4.009 1.00 94.88 87 LEU A N 1
ATOM 687 C CA . LEU A 1 87 ? 8.207 -0.634 -5.322 1.00 94.88 87 LEU A CA 1
ATOM 688 C C . LEU A 1 87 ? 9.584 -0.673 -5.968 1.00 94.88 87 LEU A C 1
ATOM 690 O O . LEU A 1 87 ? 10.296 0.327 -5.990 1.00 94.88 87 LEU A O 1
ATOM 694 N N . TYR A 1 88 ? 9.941 -1.824 -6.523 1.00 93.19 88 TYR A N 1
ATOM 695 C CA . TYR A 1 88 ? 11.108 -1.971 -7.380 1.00 93.19 88 TYR A CA 1
ATOM 696 C C . TYR A 1 88 ? 10.689 -2.145 -8.831 1.00 93.19 88 TYR A C 1
ATOM 698 O O . TYR A 1 88 ? 9.781 -2.921 -9.125 1.00 93.19 88 TYR A O 1
ATOM 706 N N . SER A 1 89 ? 11.396 -1.483 -9.740 1.00 90.31 89 SER A N 1
ATOM 707 C CA . SER A 1 89 ? 11.297 -1.708 -11.175 1.00 90.31 89 SER A CA 1
ATOM 708 C C . SER A 1 89 ? 12.526 -2.467 -11.655 1.00 90.31 89 SER A C 1
ATOM 710 O O . SER A 1 89 ? 13.670 -2.082 -11.396 1.00 90.31 89 SER A O 1
ATOM 712 N N . ARG A 1 90 ? 12.281 -3.564 -12.369 1.00 86.25 90 ARG A N 1
ATOM 713 C CA . ARG A 1 90 ? 13.313 -4.418 -12.941 1.00 86.25 90 ARG A CA 1
ATOM 714 C C . ARG A 1 90 ? 13.202 -4.464 -14.453 1.00 86.25 90 ARG A C 1
ATOM 716 O O . ARG A 1 90 ? 12.167 -4.851 -14.995 1.00 86.25 90 ARG A O 1
ATOM 723 N N . ASN A 1 91 ? 14.316 -4.200 -15.123 1.00 82.19 91 ASN A N 1
ATOM 724 C CA . ASN A 1 91 ? 14.498 -4.473 -16.541 1.00 82.19 91 ASN A CA 1
ATOM 725 C C . ASN A 1 91 ? 15.826 -5.213 -16.744 1.00 82.19 91 ASN A C 1
ATOM 727 O O . ASN A 1 91 ? 16.893 -4.659 -16.488 1.00 82.19 91 ASN A O 1
ATOM 731 N N . LEU A 1 92 ? 15.767 -6.473 -17.187 1.00 77.12 92 LEU A N 1
ATOM 732 C CA . LEU A 1 92 ? 16.933 -7.361 -17.273 1.00 77.12 92 LEU A CA 1
ATOM 733 C C . LEU A 1 92 ? 17.704 -7.429 -15.937 1.00 77.12 92 LEU A C 1
ATOM 735 O O . LEU A 1 92 ? 17.195 -7.965 -14.952 1.00 77.12 92 LEU A O 1
ATOM 739 N N . LEU A 1 93 ? 18.933 -6.905 -15.926 1.00 71.62 93 LEU A N 1
ATOM 740 C CA . LEU A 1 93 ? 19.832 -6.845 -14.774 1.00 71.62 93 LEU A CA 1
ATOM 741 C C . LEU A 1 93 ? 19.752 -5.507 -14.023 1.00 71.62 93 LEU A C 1
ATOM 743 O O . LEU A 1 93 ? 20.391 -5.347 -12.992 1.00 71.62 93 LEU A O 1
ATOM 747 N N . GLN A 1 94 ? 18.987 -4.534 -14.511 1.00 76.31 94 GLN A N 1
ATOM 748 C CA . GLN A 1 94 ? 18.721 -3.313 -13.763 1.00 76.31 94 GLN A CA 1
ATOM 749 C C . GLN A 1 94 ? 17.575 -3.581 -12.791 1.00 76.31 94 GLN A C 1
ATOM 751 O O . GLN A 1 94 ? 16.528 -4.083 -13.198 1.00 76.31 94 GLN A O 1
ATOM 756 N N . ASN A 1 95 ? 17.781 -3.261 -11.515 1.00 84.50 95 ASN A N 1
ATOM 757 C CA . ASN A 1 95 ? 16.745 -3.293 -10.491 1.00 84.50 95 ASN A CA 1
ATOM 758 C C . ASN A 1 95 ? 16.944 -2.112 -9.550 1.00 84.50 95 ASN A C 1
ATOM 760 O O . ASN A 1 95 ? 17.980 -2.009 -8.890 1.00 84.50 95 ASN A O 1
ATOM 764 N N . GLU A 1 96 ? 15.953 -1.243 -9.497 1.00 87.50 96 GLU A N 1
ATOM 765 C CA . GLU A 1 96 ? 16.004 0.015 -8.763 1.00 87.50 96 GLU A CA 1
ATOM 766 C C . GLU A 1 96 ? 14.649 0.309 -8.130 1.00 87.50 96 GLU A C 1
ATOM 768 O O . GLU A 1 96 ? 13.635 -0.252 -8.546 1.00 87.50 96 GLU A O 1
ATOM 773 N N . ILE A 1 97 ? 14.639 1.168 -7.112 1.00 88.81 97 ILE A N 1
ATOM 774 C CA . ILE A 1 97 ? 13.390 1.671 -6.538 1.00 88.81 97 ILE A CA 1
ATOM 775 C C . ILE A 1 97 ? 12.660 2.441 -7.645 1.00 88.81 97 ILE A C 1
ATOM 777 O O . ILE A 1 97 ? 13.260 3.302 -8.289 1.00 88.81 97 ILE A O 1
ATOM 781 N N . ASP A 1 98 ? 11.396 2.098 -7.893 1.00 89.00 98 ASP A N 1
ATOM 782 C CA . ASP A 1 98 ? 10.590 2.740 -8.930 1.00 89.00 98 ASP A CA 1
ATOM 783 C C . ASP A 1 98 ? 10.366 4.204 -8.546 1.00 89.00 98 ASP A C 1
ATOM 785 O O . ASP A 1 98 ? 9.773 4.509 -7.514 1.00 89.00 98 ASP A O 1
ATOM 789 N N . TYR A 1 99 ? 10.868 5.117 -9.375 1.00 82.38 99 TYR A N 1
ATOM 790 C CA . TYR A 1 99 ? 10.826 6.548 -9.095 1.00 82.38 99 TYR A CA 1
ATOM 791 C C . TYR A 1 99 ? 9.413 7.141 -9.157 1.00 82.38 99 TYR A C 1
ATOM 793 O O . TYR A 1 99 ? 9.217 8.266 -8.704 1.00 82.38 99 TYR A O 1
ATOM 801 N N . HIS A 1 100 ? 8.439 6.422 -9.721 1.00 81.75 100 HIS A N 1
ATOM 802 C CA . HIS A 1 100 ? 7.049 6.872 -9.765 1.00 81.75 100 HIS A CA 1
ATOM 803 C C . HIS A 1 100 ? 6.253 6.480 -8.516 1.00 81.75 100 HIS A C 1
ATOM 805 O O . HIS A 1 100 ? 5.127 6.941 -8.354 1.00 81.75 100 HIS A O 1
ATOM 811 N N . TYR A 1 101 ? 6.805 5.617 -7.660 1.00 88.06 101 TYR A N 1
ATOM 812 C CA . TYR A 1 101 ? 6.176 5.214 -6.412 1.00 88.06 101 TYR A CA 1
ATOM 813 C C . TYR A 1 101 ? 6.985 5.756 -5.240 1.00 88.06 101 TYR A C 1
ATOM 815 O O . TYR A 1 101 ? 8.140 5.376 -5.039 1.00 88.06 101 TYR A O 1
ATOM 823 N N . THR A 1 102 ? 6.374 6.626 -4.442 1.00 88.94 102 THR A N 1
ATOM 824 C CA . THR A 1 102 ? 6.997 7.141 -3.224 1.00 88.94 102 THR A CA 1
ATOM 825 C C . THR A 1 102 ? 6.919 6.076 -2.132 1.00 88.94 102 THR A C 1
ATOM 827 O O . THR A 1 102 ? 5.817 5.710 -1.730 1.00 88.94 102 THR A O 1
ATOM 830 N N . PRO A 1 103 ? 8.053 5.568 -1.613 1.00 92.81 103 PRO A N 1
ATOM 831 C CA . PRO A 1 103 ? 8.013 4.626 -0.506 1.00 92.81 103 PRO A CA 1
ATOM 832 C C . PRO A 1 103 ? 7.398 5.247 0.744 1.00 92.81 103 PRO A C 1
ATOM 834 O O . PRO A 1 103 ? 7.761 6.370 1.104 1.00 92.81 103 PRO A O 1
ATOM 837 N N . LYS A 1 104 ? 6.556 4.489 1.445 1.00 93.62 104 LYS A N 1
ATOM 838 C CA . LYS A 1 104 ? 5.994 4.892 2.736 1.00 93.62 104 LYS A CA 1
ATOM 839 C C . LYS A 1 104 ? 6.608 4.099 3.871 1.00 93.62 104 LYS A C 1
ATOM 841 O O . LYS A 1 104 ? 6.967 2.935 3.701 1.00 93.62 104 LYS A O 1
ATOM 846 N N . ILE A 1 105 ? 6.757 4.757 5.015 1.00 94.81 105 ILE A N 1
ATOM 847 C CA . ILE A 1 105 ? 7.332 4.191 6.232 1.00 94.81 105 ILE A CA 1
ATOM 848 C C . ILE A 1 105 ? 6.559 4.788 7.400 1.00 94.81 105 ILE A C 1
ATOM 850 O O . ILE A 1 105 ? 6.604 5.999 7.586 1.00 94.81 105 ILE A O 1
ATOM 854 N N . GLU A 1 106 ? 5.882 3.949 8.173 1.00 94.69 106 GLU A N 1
ATOM 855 C CA . GLU A 1 106 ? 5.056 4.379 9.302 1.00 94.69 106 GLU A CA 1
ATOM 856 C C . GLU A 1 106 ? 5.260 3.461 10.507 1.00 94.69 106 GLU A C 1
ATOM 858 O O . GLU A 1 106 ? 5.674 2.305 10.379 1.00 94.69 106 GLU A O 1
ATOM 863 N N . GLN A 1 107 ? 4.984 3.981 11.700 1.00 94.31 107 GLN A N 1
ATOM 864 C CA . GLN A 1 107 ? 5.018 3.199 12.935 1.00 94.31 107 GLN A CA 1
ATOM 865 C C . GLN A 1 107 ? 3.653 2.571 13.217 1.00 94.31 107 GLN A C 1
ATOM 867 O O . GLN A 1 107 ? 2.619 3.189 12.985 1.00 94.31 107 GLN A O 1
ATOM 872 N N . ASN A 1 108 ? 3.661 1.371 13.796 1.00 94.50 108 ASN A N 1
ATOM 873 C CA . ASN A 1 108 ? 2.500 0.587 14.233 1.00 94.50 108 ASN A CA 1
ATOM 874 C C . ASN A 1 108 ? 1.606 0.054 13.109 1.00 94.50 108 ASN A C 1
ATOM 876 O O . ASN A 1 108 ? 1.295 -1.132 13.118 1.00 94.50 108 ASN A O 1
ATOM 880 N N . ALA A 1 109 ? 1.208 0.881 12.147 1.00 96.62 109 ALA A N 1
ATOM 881 C CA . ALA A 1 109 ? 0.432 0.450 10.995 1.00 96.62 109 ALA A CA 1
ATOM 882 C C . ALA A 1 109 ? 0.654 1.375 9.794 1.00 96.62 109 ALA A C 1
ATOM 884 O O . ALA A 1 109 ? 1.009 2.541 9.941 1.00 96.62 109 ALA A O 1
ATOM 885 N N . LEU A 1 110 ? 0.439 0.844 8.594 1.00 96.38 110 LEU A N 1
ATOM 886 C CA . LEU A 1 110 ? 0.629 1.549 7.331 1.00 96.38 110 LEU A CA 1
ATOM 887 C C . LEU A 1 110 ? -0.483 1.184 6.349 1.00 96.38 110 LEU A C 1
ATOM 889 O O . LEU A 1 110 ? -0.840 0.013 6.231 1.00 96.38 110 LEU A O 1
ATOM 893 N N . CYS A 1 111 ? -0.959 2.179 5.600 1.00 96.38 111 CYS A N 1
ATOM 894 C CA . CYS A 1 111 ? -1.748 1.988 4.387 1.00 96.38 111 CYS A CA 1
ATOM 895 C C . CYS A 1 111 ? -0.986 2.517 3.168 1.00 96.38 111 CYS A C 1
ATOM 897 O O . CYS A 1 111 ? -0.476 3.640 3.170 1.00 96.38 111 CYS A O 1
ATOM 899 N N . ALA A 1 112 ? -0.956 1.716 2.109 1.00 95.81 112 ALA A N 1
ATOM 900 C CA . ALA A 1 112 ? -0.354 2.070 0.830 1.00 95.81 112 ALA A CA 1
ATOM 901 C C . ALA A 1 112 ? -1.174 1.486 -0.314 1.00 95.81 112 ALA A C 1
ATOM 903 O O . ALA A 1 112 ? -1.711 0.389 -0.180 1.00 95.81 112 ALA A O 1
ATOM 904 N N . ALA A 1 113 ? -1.265 2.180 -1.444 1.00 94.94 113 ALA A N 1
ATOM 905 C CA . ALA A 1 113 ? -2.015 1.683 -2.593 1.00 94.94 113 ALA A CA 1
ATOM 906 C C . ALA A 1 113 ? -1.097 1.351 -3.766 1.00 94.94 113 ALA A C 1
ATOM 908 O O . ALA A 1 113 ? -0.113 2.033 -4.038 1.00 94.94 113 ALA A O 1
ATOM 909 N N . TRP A 1 114 ? -1.419 0.271 -4.466 1.00 94.56 114 TRP A N 1
ATOM 910 C CA . TRP A 1 114 ? -0.743 -0.067 -5.703 1.00 94.56 114 TRP A CA 1
ATOM 911 C C . TRP A 1 114 ? -1.627 -0.944 -6.581 1.00 94.56 114 TRP A C 1
ATOM 913 O O . TRP A 1 114 ? -2.135 -1.975 -6.128 1.00 94.56 114 TRP A O 1
ATOM 923 N N . ASN A 1 115 ? -1.784 -0.539 -7.844 1.00 91.81 115 ASN A N 1
ATOM 924 C CA . ASN A 1 115 ? -2.424 -1.325 -8.894 1.00 91.81 115 ASN A CA 1
ATOM 925 C C . ASN A 1 115 ? -3.805 -1.892 -8.487 1.00 91.81 115 ASN A C 1
ATOM 927 O O . ASN A 1 115 ? -4.026 -3.110 -8.451 1.00 91.81 115 ASN A O 1
ATOM 931 N N . GLY A 1 116 ? -4.721 -0.982 -8.128 1.00 93.38 116 GLY A N 1
ATOM 932 C CA . GLY A 1 116 ? -6.124 -1.305 -7.827 1.00 93.38 116 GLY A CA 1
ATOM 933 C C . GLY A 1 116 ? -6.354 -1.957 -6.463 1.00 93.38 116 GLY A C 1
ATOM 934 O O . GLY A 1 116 ? -7.423 -2.508 -6.206 1.00 93.38 116 GLY A O 1
ATOM 935 N N . THR A 1 117 ? -5.358 -1.951 -5.580 1.00 96.44 117 THR A N 1
ATOM 936 C CA . THR A 1 117 ? -5.476 -2.525 -4.238 1.00 96.44 117 THR A CA 1
ATOM 937 C C . THR A 1 117 ? -4.807 -1.616 -3.226 1.00 96.44 117 THR A C 1
ATOM 939 O O . THR A 1 117 ? -3.701 -1.132 -3.456 1.00 96.44 117 THR A O 1
ATOM 942 N N . ILE A 1 118 ? -5.479 -1.382 -2.106 1.00 97.50 118 ILE A N 1
ATOM 943 C CA . ILE A 1 118 ? -4.877 -0.765 -0.927 1.00 97.50 118 ILE A CA 1
ATOM 944 C C . ILE A 1 118 ? -4.425 -1.884 -0.001 1.00 97.50 118 ILE A C 1
ATOM 946 O O . ILE A 1 118 ? -5.182 -2.807 0.263 1.00 97.50 118 ILE A O 1
ATOM 950 N N . TYR A 1 119 ? -3.204 -1.804 0.496 1.00 97.88 119 TYR A N 1
ATOM 951 C CA . TYR A 1 119 ? -2.624 -2.742 1.440 1.00 97.88 119 TYR A CA 1
ATOM 952 C C . TYR A 1 119 ? -2.538 -2.049 2.788 1.00 97.88 119 TYR A C 1
ATOM 954 O O . TYR A 1 119 ? -1.855 -1.030 2.909 1.00 97.88 119 TYR A O 1
ATOM 962 N N . ALA A 1 120 ? -3.221 -2.604 3.784 1.00 98.06 120 ALA A N 1
ATOM 963 C CA . ALA A 1 120 ? -3.019 -2.229 5.171 1.00 98.06 120 ALA A CA 1
ATOM 964 C C . ALA A 1 120 ? -2.141 -3.277 5.846 1.00 98.06 120 ALA A C 1
ATOM 966 O O . ALA A 1 120 ? -2.376 -4.479 5.697 1.00 98.06 120 ALA A O 1
ATOM 967 N N . THR A 1 121 ? -1.158 -2.829 6.617 1.00 97.81 121 THR A N 1
ATOM 968 C CA . THR A 1 121 ? -0.299 -3.703 7.416 1.00 97.81 121 THR A CA 1
ATOM 969 C C . THR A 1 121 ? -0.100 -3.157 8.821 1.00 97.81 121 THR A C 1
ATOM 971 O O . THR A 1 121 ? -0.094 -1.944 9.016 1.00 97.81 121 THR A O 1
ATOM 974 N N . GLY A 1 122 ? 0.027 -4.057 9.789 1.00 97.25 122 GLY A N 1
ATOM 975 C CA . GLY A 1 122 ? 0.154 -3.752 11.209 1.00 97.25 122 GLY A CA 1
ATOM 976 C C . GLY A 1 122 ? 0.099 -5.039 12.042 1.00 97.25 122 GLY A C 1
ATOM 977 O O . GLY A 1 122 ? 0.117 -6.135 11.473 1.00 97.25 122 GLY A O 1
ATOM 978 N N . PRO A 1 123 ? 0.019 -4.953 13.381 1.00 96.06 123 PRO A N 1
ATOM 979 C CA . PRO A 1 123 ? -0.031 -6.108 14.280 1.00 96.06 123 PRO A CA 1
ATOM 980 C C . PRO A 1 123 ? -1.408 -6.804 14.250 1.00 96.06 123 PRO A C 1
ATOM 982 O O . PRO A 1 123 ? -2.095 -6.927 15.256 1.00 96.06 123 PRO A O 1
ATOM 985 N N . PHE A 1 124 ? -1.824 -7.281 13.077 1.00 96.06 124 PHE A N 1
ATOM 986 C CA . PHE A 1 124 ? -3.190 -7.739 12.800 1.00 96.06 124 PHE A CA 1
ATOM 987 C C . PHE A 1 124 ? -3.395 -9.245 12.998 1.00 96.06 124 PHE A C 1
ATOM 989 O O . PHE A 1 124 ? -4.369 -9.807 12.502 1.00 96.06 124 PHE A O 1
ATOM 996 N N . ALA A 1 125 ? -2.477 -9.923 13.692 1.00 92.38 125 ALA A N 1
ATOM 997 C CA . ALA A 1 125 ? -2.455 -11.383 13.781 1.00 92.38 125 ALA A CA 1
ATOM 998 C C . ALA A 1 125 ? -3.785 -11.982 14.284 1.00 92.38 125 ALA A C 1
ATOM 1000 O O . ALA A 1 125 ? -4.196 -13.039 13.802 1.00 92.38 125 ALA A O 1
ATOM 1001 N N . GLU A 1 126 ? -4.461 -11.284 15.200 1.00 94.25 126 GLU A N 1
ATOM 1002 C CA . GLU A 1 126 ? -5.729 -11.697 15.820 1.00 94.25 126 GLU A CA 1
ATOM 1003 C C . GLU A 1 126 ? -6.981 -11.314 15.011 1.00 94.25 126 GLU A C 1
ATOM 1005 O O . GLU A 1 126 ? -8.081 -11.745 15.353 1.00 94.25 126 GLU A O 1
ATOM 1010 N N . ALA A 1 127 ? -6.840 -10.514 13.950 1.00 96.75 127 ALA A N 1
ATOM 1011 C CA . ALA A 1 127 ? -7.961 -10.073 13.130 1.00 96.75 127 ALA A CA 1
ATOM 1012 C C . ALA A 1 127 ? -8.317 -11.108 12.054 1.00 96.75 127 ALA A C 1
ATOM 1014 O O . ALA A 1 127 ? -7.452 -11.591 11.318 1.00 96.75 127 ALA A O 1
ATOM 1015 N N . ASP A 1 128 ? -9.611 -11.390 11.917 1.00 96.12 128 ASP A N 1
ATOM 1016 C CA . ASP A 1 128 ? -10.144 -12.298 10.897 1.00 96.12 128 ASP A CA 1
ATOM 1017 C C . ASP A 1 128 ? -10.704 -11.542 9.689 1.00 96.12 128 ASP A C 1
ATOM 1019 O O . ASP A 1 128 ? -10.656 -12.039 8.563 1.00 96.12 128 ASP A O 1
ATOM 1023 N N . SER A 1 129 ? -11.207 -10.324 9.897 1.00 97.44 129 SER A N 1
ATOM 1024 C CA . SER A 1 129 ? -11.680 -9.456 8.818 1.00 97.44 129 SER A CA 1
ATOM 1025 C C . SER A 1 129 ? -11.385 -7.989 9.107 1.00 97.44 129 SER A C 1
ATOM 1027 O O . SER A 1 129 ? -11.108 -7.603 10.245 1.00 97.44 129 SER A O 1
ATOM 1029 N N . ALA A 1 130 ? -11.432 -7.169 8.060 1.00 98.25 130 ALA A N 1
ATOM 1030 C CA . ALA A 1 130 ? -11.156 -5.748 8.152 1.00 98.25 130 ALA A CA 1
ATOM 1031 C C . ALA A 1 130 ? -12.073 -4.943 7.229 1.00 98.25 130 ALA A C 1
ATOM 1033 O O . ALA A 1 130 ? -12.457 -5.405 6.152 1.00 98.25 130 ALA A O 1
ATOM 1034 N N . ILE A 1 131 ? -12.385 -3.717 7.635 1.00 98.38 131 ILE A N 1
ATOM 1035 C CA . ILE A 1 131 ? -13.074 -2.719 6.818 1.00 98.38 131 ILE A CA 1
ATOM 1036 C C . ILE A 1 131 ? -12.195 -1.476 6.760 1.00 98.38 131 ILE A C 1
ATOM 1038 O O . ILE A 1 131 ? -11.655 -1.048 7.778 1.00 98.38 131 ILE A O 1
ATOM 1042 N N . LEU A 1 132 ? -12.063 -0.898 5.570 1.00 98.44 132 LEU A N 1
ATOM 1043 C CA . LEU A 1 132 ? -11.366 0.362 5.360 1.00 98.44 132 LEU A CA 1
ATOM 1044 C C . LEU A 1 132 ? -12.360 1.427 4.899 1.00 98.44 132 LEU A C 1
ATOM 1046 O O . LEU A 1 132 ? -13.008 1.277 3.862 1.00 98.44 132 LEU A O 1
ATOM 1050 N N . GLU A 1 133 ? -12.463 2.508 5.662 1.00 98.25 133 GLU A N 1
ATOM 1051 C CA . GLU A 1 133 ? -13.232 3.697 5.311 1.00 98.25 133 GLU A CA 1
ATOM 1052 C C . GLU A 1 133 ? -12.286 4.782 4.798 1.00 98.25 133 GLU A C 1
ATOM 1054 O O . GLU A 1 133 ? -11.417 5.239 5.531 1.00 98.25 133 GLU A O 1
ATOM 1059 N N . ILE A 1 134 ? -12.444 5.222 3.554 1.00 96.88 134 ILE A N 1
ATOM 1060 C CA . ILE A 1 134 ? -11.567 6.215 2.919 1.00 96.88 134 ILE A CA 1
ATOM 1061 C C . ILE A 1 134 ? -12.382 7.456 2.621 1.00 96.88 134 ILE A C 1
ATOM 1063 O O . ILE A 1 134 ? -13.398 7.381 1.927 1.00 96.88 134 ILE A O 1
ATOM 1067 N N . LYS A 1 135 ? -11.930 8.611 3.101 1.00 95.38 135 LYS A N 1
ATOM 1068 C CA . LYS A 1 135 ? -12.613 9.881 2.879 1.00 95.38 135 LYS A CA 1
ATOM 1069 C C . LYS A 1 135 ? -11.899 10.695 1.805 1.00 95.38 135 LYS A C 1
ATOM 1071 O O . LYS A 1 135 ? -10.811 11.213 2.023 1.00 95.38 135 LYS A O 1
A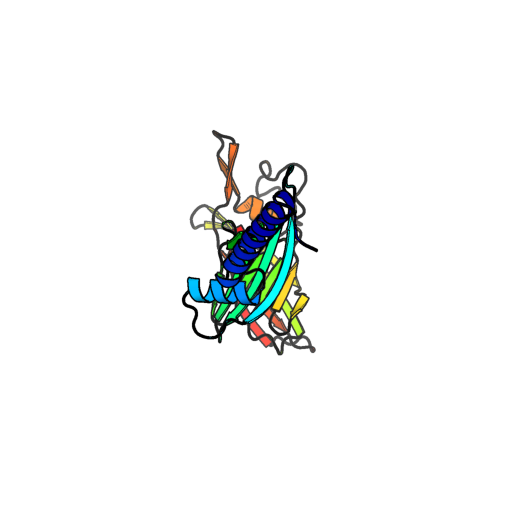TOM 1076 N N . ALA A 1 136 ? -12.547 10.860 0.659 1.00 92.06 136 ALA A N 1
ATOM 1077 C CA . ALA A 1 136 ? -12.144 11.840 -0.341 1.00 92.06 136 ALA A CA 1
ATOM 1078 C C . ALA A 1 136 ? -12.836 13.179 -0.064 1.00 92.06 136 ALA A C 1
ATOM 1080 O O . ALA A 1 136 ? -13.994 13.217 0.363 1.00 92.06 136 ALA A O 1
ATOM 1081 N N . GLU A 1 137 ? -12.151 14.284 -0.344 1.00 90.44 137 GLU A N 1
ATOM 1082 C CA . GLU A 1 137 ? -12.674 15.637 -0.161 1.00 90.44 137 GLU A CA 1
ATOM 1083 C C . GLU A 1 137 ? -12.298 16.529 -1.344 1.00 90.44 137 GLU A C 1
ATOM 1085 O O . GLU A 1 137 ? -11.124 16.768 -1.616 1.00 90.44 137 GLU A O 1
ATOM 1090 N N . LEU A 1 138 ? -13.306 17.087 -2.011 1.00 86.12 138 LEU A N 1
ATOM 1091 C CA . LEU A 1 138 ? -13.106 18.169 -2.963 1.00 86.12 138 LEU A CA 1
ATOM 1092 C C . LEU A 1 138 ? -12.906 19.460 -2.177 1.00 86.12 138 LEU A C 1
ATOM 1094 O O . LEU A 1 138 ? -13.814 19.914 -1.475 1.00 86.12 138 LEU A O 1
ATOM 1098 N N . ARG A 1 139 ? -11.730 20.068 -2.310 1.00 82.25 139 ARG A N 1
ATOM 1099 C CA . ARG A 1 139 ? -11.360 21.290 -1.590 1.00 82.25 139 ARG A CA 1
ATOM 1100 C C . ARG A 1 139 ? -11.140 22.455 -2.547 1.00 82.25 139 ARG A C 1
ATOM 1102 O O . ARG A 1 139 ? -10.558 22.301 -3.616 1.00 82.25 139 ARG A O 1
ATOM 1109 N N . ASN A 1 140 ? -11.573 23.641 -2.129 1.00 81.44 140 ASN A N 1
ATOM 1110 C CA . ASN A 1 140 ? -11.148 24.907 -2.714 1.00 81.44 140 ASN A CA 1
ATOM 1111 C C . ASN A 1 140 ? -10.422 25.705 -1.631 1.00 81.44 140 ASN A C 1
ATOM 1113 O O . ASN A 1 140 ? -11.046 26.162 -0.668 1.00 81.44 140 ASN A O 1
ATOM 1117 N N . ARG A 1 141 ? -9.097 25.830 -1.785 1.00 78.88 141 ARG A N 1
ATOM 1118 C CA . ARG A 1 141 ? -8.191 26.273 -0.716 1.00 78.88 141 ARG A CA 1
ATOM 1119 C C . ARG A 1 141 ? -8.435 25.408 0.529 1.00 78.88 141 ARG A C 1
ATOM 1121 O O . ARG A 1 141 ? -8.392 24.187 0.428 1.00 78.88 141 ARG A O 1
ATOM 1128 N N . ASP A 1 142 ? -8.788 26.012 1.656 1.00 79.44 142 ASP A N 1
ATOM 1129 C CA . ASP A 1 142 ? -9.015 25.294 2.915 1.00 79.44 142 ASP A CA 1
ATOM 1130 C C . ASP A 1 142 ? -10.473 24.867 3.133 1.00 79.44 142 ASP A C 1
ATOM 1132 O O . ASP A 1 142 ? -10.796 24.210 4.123 1.00 79.44 142 ASP A O 1
ATOM 1136 N N . LYS A 1 143 ? -11.382 25.223 2.217 1.00 85.69 143 LYS A N 1
ATOM 1137 C CA . LYS A 1 143 ? -12.805 24.905 2.342 1.00 85.69 143 LYS A CA 1
ATOM 1138 C C . LYS A 1 143 ? -13.129 23.589 1.641 1.00 85.69 143 LYS A C 1
ATOM 1140 O O . LYS A 1 143 ? -12.975 23.476 0.425 1.00 85.69 143 LYS A O 1
ATOM 1145 N N . VAL A 1 144 ? -13.6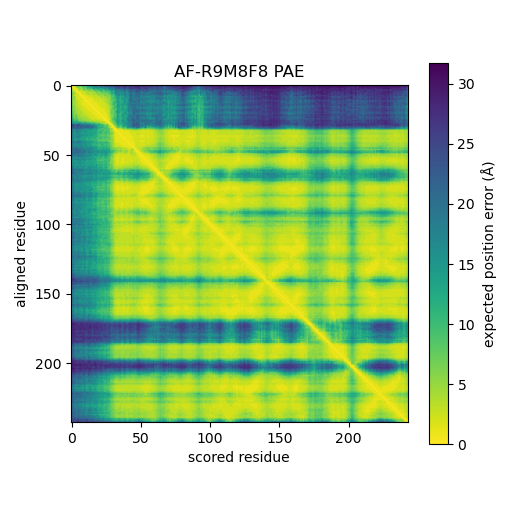63 22.630 2.396 1.00 87.25 144 VAL A N 1
ATOM 1146 C CA . VAL A 1 144 ? -14.273 21.413 1.842 1.00 87.25 144 VAL A CA 1
ATOM 1147 C C . VAL A 1 144 ? -15.580 21.792 1.145 1.00 87.25 144 VAL A C 1
ATOM 1149 O O . VAL A 1 144 ? -16.481 22.361 1.760 1.00 87.25 144 VAL A O 1
ATOM 1152 N N . LEU A 1 145 ? -15.662 21.515 -0.154 1.00 86.50 145 LEU A N 1
ATOM 1153 C CA . LEU A 1 145 ? -16.852 21.726 -0.977 1.00 86.50 145 LEU A CA 1
ATOM 1154 C C . LEU A 1 145 ? -17.750 20.489 -0.981 1.00 86.50 145 LEU A C 1
ATOM 1156 O O . LEU A 1 145 ? -18.963 20.615 -0.844 1.00 86.50 145 LEU A O 1
ATOM 1160 N N . LYS A 1 146 ? -17.149 19.302 -1.126 1.00 87.62 146 LYS A N 1
ATOM 1161 C CA . LYS A 1 146 ? -17.826 18.000 -1.090 1.00 87.62 146 LYS A CA 1
ATOM 1162 C C . LYS A 1 146 ? -16.921 16.970 -0.427 1.00 87.62 146 LYS A C 1
ATOM 1164 O O . LYS A 1 146 ? -15.700 17.083 -0.504 1.00 87.62 146 LYS A O 1
ATOM 1169 N N . SER A 1 147 ? -17.514 15.954 0.184 1.00 89.75 147 SER A N 1
ATOM 1170 C CA . SER A 1 147 ? -16.791 14.790 0.693 1.00 89.75 147 SER A CA 1
ATOM 1171 C C . SER A 1 147 ? -17.528 13.511 0.340 1.00 89.75 147 SER A C 1
ATOM 1173 O O . SER A 1 147 ? -18.759 13.501 0.341 1.00 89.75 147 SER A O 1
ATOM 1175 N N . LYS A 1 148 ? -16.788 12.433 0.100 1.00 90.62 148 LYS A N 1
ATOM 1176 C CA . LYS A 1 148 ? -17.345 11.100 -0.124 1.00 90.62 148 LYS A CA 1
ATOM 1177 C C . LYS A 1 148 ? -16.541 10.087 0.676 1.00 90.62 148 LYS A C 1
ATOM 1179 O O . LYS A 1 148 ? -15.313 10.119 0.632 1.00 90.62 148 LYS A O 1
ATOM 1184 N N . THR A 1 149 ? -17.241 9.208 1.384 1.00 94.56 149 THR A N 1
ATOM 1185 C CA . THR A 1 149 ? -16.627 8.095 2.110 1.00 94.56 149 THR A CA 1
ATOM 1186 C C . THR A 1 149 ? -16.834 6.811 1.325 1.00 94.56 149 THR A C 1
ATOM 1188 O O . THR A 1 149 ? -17.944 6.520 0.881 1.00 94.56 149 THR A O 1
ATOM 1191 N N . PHE A 1 150 ? -15.758 6.057 1.153 1.00 94.94 150 PHE A N 1
ATOM 1192 C CA . PHE A 1 150 ? -15.751 4.737 0.546 1.00 94.94 150 PHE A CA 1
ATOM 1193 C C . PHE A 1 150 ? -15.512 3.704 1.627 1.00 94.94 150 PHE A C 1
ATOM 1195 O O . PHE A 1 150 ? -14.494 3.771 2.304 1.00 94.94 150 PHE A O 1
ATOM 1202 N N . THR A 1 151 ? -16.417 2.745 1.759 1.00 96.94 151 THR A N 1
ATOM 1203 C CA . THR A 1 151 ? -16.260 1.621 2.680 1.00 96.94 151 THR A CA 1
ATOM 1204 C C . THR A 1 151 ? -15.910 0.388 1.863 1.00 96.94 151 THR A C 1
ATOM 1206 O O . THR A 1 151 ? -16.708 -0.053 1.035 1.00 96.94 151 THR A O 1
ATOM 1209 N N . ILE A 1 152 ? -14.706 -0.144 2.060 1.00 97.19 152 ILE A N 1
ATOM 1210 C CA . ILE A 1 152 ? -14.178 -1.283 1.308 1.00 97.19 152 ILE A CA 1
ATOM 1211 C C . ILE A 1 152 ? -13.923 -2.425 2.288 1.00 97.19 152 ILE A C 1
ATOM 1213 O O . ILE A 1 152 ? -13.233 -2.251 3.291 1.00 97.19 152 ILE A O 1
ATOM 1217 N N . ALA A 1 153 ? -14.489 -3.595 2.001 1.00 97.56 153 ALA A N 1
ATOM 1218 C CA . ALA A 1 153 ? -14.197 -4.806 2.756 1.00 97.56 153 ALA A CA 1
ATOM 1219 C C . ALA A 1 153 ? -12.812 -5.341 2.370 1.00 97.56 153 ALA A C 1
ATOM 1221 O O . ALA A 1 153 ? -12.469 -5.402 1.187 1.00 97.56 153 ALA A O 1
ATOM 1222 N N . GLY A 1 154 ? -12.025 -5.706 3.377 1.00 97.06 154 GLY A N 1
ATOM 1223 C CA . GLY A 1 154 ? -10.685 -6.246 3.208 1.00 97.06 154 GLY A CA 1
ATOM 1224 C C . GLY A 1 154 ? -10.677 -7.755 3.011 1.00 97.06 154 GLY A C 1
ATOM 1225 O O . GLY A 1 154 ? -11.441 -8.495 3.627 1.00 97.06 154 GLY A O 1
ATOM 1226 N N . GLU A 1 155 ? -9.747 -8.206 2.187 1.00 96.94 155 GLU A N 1
ATOM 1227 C CA . GLU A 1 155 ? -9.305 -9.585 2.047 1.00 96.94 1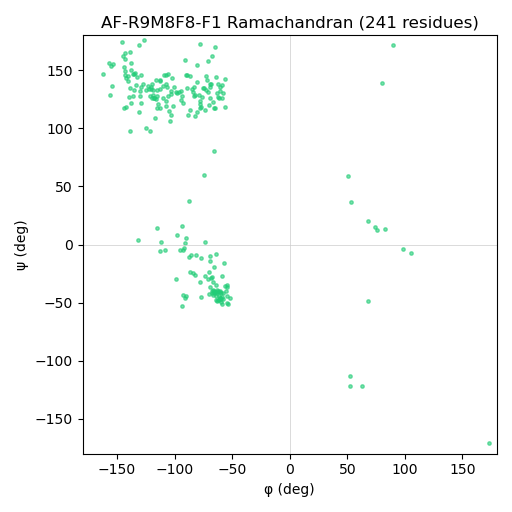55 GLU A CA 1
ATOM 1228 C C . GLU A 1 155 ? -8.059 -9.791 2.908 1.00 96.94 155 GLU A C 1
ATOM 1230 O O . GLU A 1 155 ? -7.114 -9.003 2.838 1.00 96.94 155 GLU A O 1
ATOM 1235 N N . ARG A 1 156 ? -8.027 -10.856 3.713 1.00 97.12 156 ARG A N 1
ATOM 1236 C CA . ARG A 1 156 ? -6.800 -11.232 4.418 1.00 97.12 156 ARG A CA 1
ATOM 1237 C C . ARG A 1 156 ? -5.820 -11.834 3.416 1.00 97.12 156 ARG A C 1
ATOM 1239 O O . ARG A 1 156 ? -6.097 -12.891 2.856 1.00 97.12 156 ARG A O 1
ATOM 1246 N N . LEU A 1 157 ? -4.688 -11.167 3.212 1.00 96.88 157 LEU A N 1
ATOM 1247 C CA . LEU A 1 157 ? -3.630 -11.638 2.316 1.00 96.88 157 LEU A CA 1
ATOM 1248 C C . LEU A 1 157 ? -2.597 -12.458 3.082 1.00 96.88 157 LEU A C 1
ATOM 1250 O O . LEU A 1 157 ? -2.168 -13.506 2.617 1.00 96.88 157 LEU A O 1
ATOM 1254 N N . GLU A 1 158 ? -2.210 -11.969 4.259 1.00 95.94 158 GLU A N 1
ATOM 1255 C CA . GLU A 1 158 ? -1.213 -12.575 5.140 1.00 95.94 158 GLU A CA 1
ATOM 1256 C C . GLU A 1 158 ? -1.600 -12.315 6.605 1.00 95.94 158 GLU A C 1
ATOM 1258 O O . GLU A 1 158 ? -2.539 -11.569 6.895 1.00 95.94 158 GLU A O 1
ATOM 1263 N N . ASN A 1 159 ? -0.865 -12.896 7.558 1.00 94.50 159 ASN A N 1
ATOM 1264 C CA . ASN A 1 159 ? -1.163 -12.740 8.989 1.00 94.50 159 ASN A CA 1
ATOM 1265 C C . ASN A 1 159 ? -1.254 -11.272 9.442 1.00 94.50 159 ASN A C 1
ATOM 1267 O O . ASN A 1 159 ? -2.099 -10.954 10.274 1.00 94.50 159 ASN A O 1
ATOM 1271 N N . GLU A 1 160 ? -0.405 -10.406 8.881 1.00 96.12 160 GLU A N 1
ATOM 1272 C CA . GLU A 1 160 ? -0.262 -8.983 9.225 1.00 96.12 160 GLU A CA 1
ATOM 1273 C C . GLU A 1 160 ? -0.652 -8.045 8.066 1.00 96.12 160 GLU A C 1
ATOM 1275 O O . GLU A 1 160 ? -0.287 -6.867 8.076 1.00 96.12 160 GLU A O 1
ATOM 1280 N N . VAL A 1 161 ? -1.334 -8.554 7.028 1.00 97.88 161 VAL A N 1
ATOM 1281 C CA . VAL A 1 161 ? -1.651 -7.772 5.820 1.00 97.88 161 VAL A CA 1
ATOM 1282 C C . VAL A 1 161 ? -3.067 -8.046 5.321 1.00 97.88 161 VAL A C 1
ATOM 1284 O O . VAL A 1 161 ? -3.428 -9.188 5.026 1.00 97.88 161 VAL A O 1
ATOM 1287 N N . PHE A 1 162 ? -3.833 -6.970 5.138 1.00 98.56 162 PHE A N 1
ATOM 1288 C CA . PHE A 1 162 ? -5.123 -6.974 4.447 1.00 98.56 162 PHE A CA 1
ATOM 1289 C C . PHE A 1 162 ? -5.038 -6.189 3.135 1.00 98.56 162 PHE A C 1
ATOM 1291 O O . PHE A 1 162 ? -4.401 -5.137 3.070 1.00 98.56 162 PHE A O 1
ATOM 1298 N N . GLY A 1 163 ? -5.695 -6.696 2.094 1.00 98.19 163 GLY A N 1
ATOM 1299 C CA . GLY A 1 163 ? -5.866 -6.040 0.801 1.00 98.19 163 GLY A CA 1
ATOM 1300 C C . GLY A 1 163 ? -7.296 -5.538 0.616 1.00 98.19 163 GLY A C 1
ATOM 1301 O O . GLY A 1 163 ? -8.247 -6.262 0.877 1.00 98.19 163 GLY A O 1
ATOM 1302 N N . PHE A 1 164 ? -7.464 -4.315 0.127 1.00 98.25 164 PHE A N 1
ATOM 1303 C CA . PHE A 1 164 ? -8.756 -3.673 -0.116 1.00 98.25 164 PHE A CA 1
ATOM 1304 C C . PHE A 1 164 ? -8.838 -3.308 -1.602 1.00 98.25 164 PHE A C 1
ATOM 1306 O O . PHE A 1 164 ? -8.248 -2.305 -2.027 1.00 98.25 164 PHE A O 1
ATOM 1313 N N . PRO A 1 165 ? -9.487 -4.143 -2.429 1.00 96.12 165 PRO A N 1
ATOM 1314 C CA . PRO A 1 165 ? -9.558 -3.911 -3.863 1.00 96.12 165 PRO A CA 1
ATOM 1315 C C . PRO A 1 165 ? -10.482 -2.732 -4.189 1.00 96.12 165 PRO A C 1
ATOM 1317 O O . PRO A 1 165 ? -11.549 -2.571 -3.598 1.00 96.12 165 PRO A O 1
ATOM 1320 N N . TYR A 1 166 ? -10.098 -1.929 -5.180 1.00 93.56 166 TYR A N 1
ATOM 1321 C CA . TYR A 1 166 ? -10.944 -0.889 -5.762 1.00 93.56 166 TYR A CA 1
ATOM 1322 C C . TYR A 1 166 ? -10.875 -0.942 -7.292 1.00 93.56 166 TYR A C 1
ATOM 1324 O O . TYR A 1 166 ? -9.855 -1.302 -7.875 1.00 93.56 166 TYR A O 1
ATOM 1332 N N . SER A 1 167 ? -11.978 -0.593 -7.960 1.00 89.56 167 SER A N 1
ATOM 1333 C CA . SER A 1 167 ? -12.038 -0.625 -9.425 1.00 89.56 167 SER A CA 1
ATOM 1334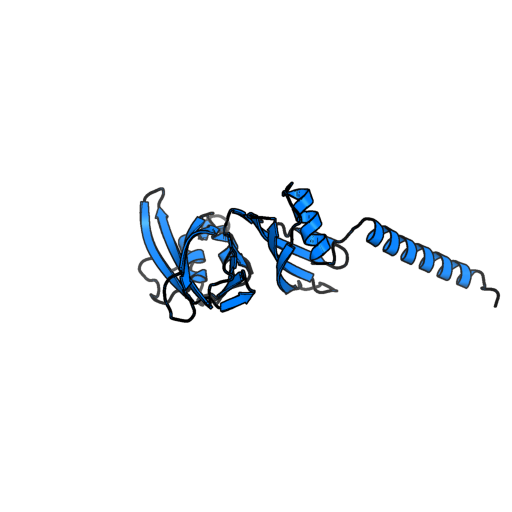 C C . SER A 1 167 ? -11.191 0.494 -10.042 1.00 89.56 167 SER A C 1
ATOM 1336 O O . SER A 1 167 ? -11.330 1.666 -9.674 1.00 89.56 167 SER A O 1
ATOM 1338 N N . LEU A 1 168 ? -10.359 0.107 -11.013 1.00 87.12 168 LEU A N 1
ATOM 1339 C CA . LEU A 1 168 ? -9.597 0.990 -11.902 1.00 87.12 168 LEU A CA 1
ATOM 1340 C C . LEU A 1 168 ? -10.368 1.350 -13.183 1.00 87.12 168 LEU A C 1
ATOM 1342 O O . LEU A 1 168 ? -9.809 1.987 -14.077 1.00 87.12 168 LEU A O 1
ATOM 1346 N N . ASP A 1 169 ? -11.632 0.935 -13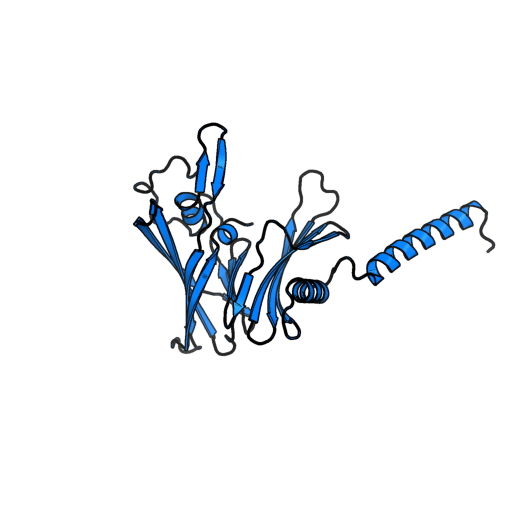.299 1.00 83.69 169 ASP A N 1
ATOM 1347 C CA . ASP A 1 169 ? -12.430 1.186 -14.493 1.00 83.69 169 ASP A CA 1
ATOM 1348 C C . ASP A 1 169 ? -12.657 2.689 -14.654 1.00 83.69 169 ASP A C 1
ATOM 1350 O O . ASP A 1 169 ? -13.278 3.354 -13.815 1.00 83.69 169 ASP A O 1
ATOM 1354 N N . MET A 1 170 ? -12.142 3.233 -15.755 1.00 72.69 170 MET A N 1
ATOM 1355 C CA . MET A 1 170 ? -12.419 4.610 -16.134 1.00 72.69 170 MET A CA 1
ATOM 1356 C C . MET A 1 170 ? -13.832 4.723 -16.685 1.00 72.69 170 MET A C 1
ATOM 1358 O O . MET A 1 170 ? -14.232 3.961 -17.568 1.00 72.69 170 MET A O 1
ATOM 1362 N N . LEU A 1 171 ? -14.554 5.749 -16.239 1.00 68.75 171 LEU A N 1
ATOM 1363 C CA . LEU A 1 171 ? -15.753 6.171 -16.947 1.00 68.75 171 LEU A CA 1
ATOM 1364 C C . LEU A 1 171 ? -15.407 6.566 -18.390 1.00 68.75 171 LEU A C 1
ATOM 1366 O O . LEU A 1 171 ? -14.533 7.401 -18.643 1.00 68.75 171 LEU A O 1
ATOM 1370 N N . GLY A 1 172 ? -16.113 5.957 -19.345 1.00 53.66 172 GLY A N 1
ATOM 1371 C CA . GLY A 1 172 ? -15.991 6.289 -20.761 1.00 53.66 172 GLY A CA 1
ATOM 1372 C C . GLY A 1 172 ? -16.367 7.750 -21.025 1.00 53.66 172 GLY A C 1
ATOM 1373 O O . GLY A 1 172 ? -17.366 8.238 -20.506 1.00 53.66 172 GLY A O 1
ATOM 1374 N N . GLY A 1 173 ? -15.567 8.444 -21.841 1.00 55.16 173 GLY A N 1
ATOM 1375 C CA . GLY A 1 173 ? -15.812 9.835 -22.255 1.00 55.16 173 GLY A CA 1
ATOM 1376 C C . GLY A 1 173 ? -14.926 10.891 -21.587 1.00 55.16 173 GLY A C 1
ATOM 1377 O O . GLY A 1 173 ? -14.922 12.032 -22.036 1.00 55.16 173 GLY A O 1
ATOM 1378 N N . GLY A 1 174 ? -14.123 10.510 -20.587 1.00 57.03 174 GLY A N 1
ATOM 1379 C CA . GLY A 1 174 ? -13.246 11.436 -19.870 1.00 57.03 174 GLY A CA 1
ATOM 1380 C C . GLY A 1 174 ? -13.997 12.252 -18.811 1.00 57.03 174 GLY A C 1
ATOM 1381 O O . GLY A 1 174 ? -15.118 12.709 -19.007 1.00 57.03 174 GLY A O 1
ATOM 1382 N N . LEU A 1 175 ? -13.364 12.426 -17.652 1.00 59.75 175 LEU A N 1
ATOM 1383 C CA . LEU A 1 175 ? -13.942 13.127 -16.498 1.00 59.75 175 LEU A CA 1
ATOM 1384 C C . LEU A 1 175 ? -13.831 14.660 -16.603 1.00 59.75 175 LEU A C 1
ATOM 1386 O O . LEU A 1 175 ? -14.445 15.372 -15.817 1.00 59.75 175 LEU A O 1
ATOM 1390 N N . SER A 1 176 ? -13.087 15.173 -17.587 1.00 56.19 176 SER A N 1
ATOM 1391 C CA . SER A 1 176 ? -12.742 16.595 -17.735 1.00 56.19 176 SER A CA 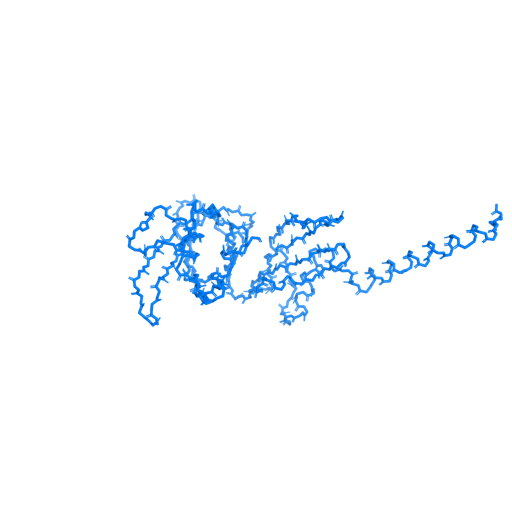1
ATOM 1392 C C . SER A 1 176 ? -13.916 17.513 -18.097 1.00 56.19 176 SER A C 1
ATOM 1394 O O . SER A 1 176 ? -13.749 18.727 -18.088 1.00 56.19 176 SER A O 1
ATOM 1396 N N . GLY A 1 177 ? -15.085 16.961 -18.441 1.00 55.88 177 GLY A N 1
ATOM 1397 C CA . GLY A 1 177 ? -16.276 17.731 -18.823 1.00 55.88 177 GLY A CA 1
ATOM 1398 C C . GLY A 1 177 ? -17.406 17.741 -17.793 1.00 55.88 177 GLY A C 1
ATOM 1399 O O . GLY A 1 177 ? -18.409 18.413 -18.017 1.00 55.88 177 GLY A O 1
ATOM 1400 N N . TRP A 1 178 ? -17.283 16.995 -16.692 1.00 58.53 178 TRP A N 1
ATOM 1401 C CA . TRP A 1 178 ? -18.367 16.858 -15.721 1.00 58.53 178 TRP A CA 1
ATOM 1402 C C . TRP A 1 178 ? -18.214 17.876 -14.598 1.00 58.53 178 TRP A C 1
ATOM 1404 O O . TRP A 1 178 ? -17.193 17.904 -13.906 1.00 58.53 178 TRP A O 1
ATOM 1414 N N . ALA A 1 179 ? -19.247 18.690 -14.375 1.00 62.69 179 ALA A N 1
ATOM 1415 C CA . ALA A 1 179 ? -19.312 19.473 -13.153 1.00 62.69 179 ALA A CA 1
ATOM 1416 C C . ALA A 1 179 ? -19.417 18.510 -11.955 1.00 62.69 179 ALA A C 1
ATOM 1418 O O . ALA A 1 179 ? -20.119 17.500 -12.048 1.00 62.69 179 ALA A O 1
ATOM 1419 N N . PRO A 1 180 ? -18.798 18.815 -10.799 1.00 62.94 180 PRO A N 1
ATOM 1420 C CA . PRO A 1 180 ? -18.904 17.971 -9.609 1.00 62.94 180 PRO A CA 1
ATOM 1421 C C . PRO A 1 180 ? -20.341 17.720 -9.119 1.00 62.94 180 PRO A C 1
ATOM 1423 O O . PRO A 1 180 ? -20.554 16.877 -8.251 1.00 62.94 180 PRO A O 1
ATOM 1426 N N . GLU A 1 181 ? -21.305 18.517 -9.585 1.00 64.88 181 GLU A N 1
ATOM 1427 C CA . GLU A 1 181 ? -22.749 18.430 -9.320 1.00 64.88 181 GLU A CA 1
ATOM 1428 C C . GLU A 1 181 ? -23.440 17.328 -10.134 1.00 64.88 181 GLU A C 1
ATOM 1430 O O . GLU A 1 181 ? -24.385 16.724 -9.643 1.00 64.88 181 GLU A O 1
ATOM 1435 N N . ASP A 1 182 ? -22.949 17.059 -11.344 1.00 67.81 182 ASP A N 1
ATOM 1436 C CA . ASP A 1 182 ? -23.616 16.219 -12.348 1.00 67.81 182 ASP A CA 1
ATOM 1437 C C . ASP A 1 182 ? -23.076 14.783 -12.364 1.00 67.81 182 ASP A C 1
ATOM 1439 O O . ASP A 1 182 ? -23.366 13.994 -13.262 1.00 67.81 182 ASP A O 1
ATOM 1443 N N . LEU A 1 183 ? -22.234 14.444 -11.390 1.00 66.25 183 LEU A N 1
ATOM 1444 C CA . LEU A 1 183 ? -21.558 13.160 -11.343 1.00 66.25 183 LEU A CA 1
ATOM 1445 C C . LEU A 1 183 ? -22.509 12.025 -10.966 1.00 66.25 183 LEU A C 1
ATOM 1447 O O . LEU A 1 183 ? -23.345 12.199 -10.081 1.00 66.25 183 LEU A O 1
ATOM 1451 N N . PRO A 1 184 ? -22.310 10.826 -11.538 1.00 68.94 184 PRO A N 1
ATOM 1452 C CA . PRO A 1 184 ? -22.980 9.628 -11.057 1.00 68.94 184 PRO A CA 1
ATOM 1453 C C . PRO A 1 184 ? -22.709 9.387 -9.565 1.00 68.94 184 PRO A C 1
ATOM 1455 O O . PRO A 1 184 ? -21.585 9.556 -9.084 1.00 68.94 184 PRO A O 1
ATOM 1458 N N . ASP A 1 185 ? -23.710 8.905 -8.834 1.00 67.31 185 ASP A N 1
ATOM 1459 C CA . ASP A 1 185 ? -23.534 8.552 -7.419 1.00 67.31 185 ASP A CA 1
ATOM 1460 C C . ASP A 1 185 ? -22.586 7.348 -7.244 1.00 67.31 185 ASP A C 1
ATOM 1462 O O . ASP A 1 185 ? -21.791 7.287 -6.299 1.00 67.31 185 ASP A O 1
ATOM 1466 N N . GLU A 1 186 ? -22.579 6.427 -8.209 1.00 74.94 186 GLU A N 1
ATOM 1467 C CA . GLU A 1 186 ? -21.785 5.189 -8.209 1.00 74.94 186 GLU A CA 1
ATOM 1468 C C . GLU A 1 186 ? -20.369 5.365 -8.791 1.00 74.94 186 GLU A C 1
ATOM 1470 O O . GLU A 1 186 ? -19.834 4.498 -9.478 1.00 74.94 186 GLU A O 1
ATOM 1475 N N . LEU A 1 187 ? -19.716 6.499 -8.530 1.00 82.56 187 LEU A N 1
ATOM 1476 C CA . LEU A 1 187 ? -18.296 6.644 -8.866 1.00 82.56 187 LEU A CA 1
ATOM 1477 C C . LEU A 1 187 ? -17.405 5.831 -7.930 1.00 82.56 187 LEU A C 1
ATOM 1479 O O . LEU A 1 187 ? -17.534 5.957 -6.708 1.00 82.56 187 LEU A O 1
ATOM 1483 N N . SER A 1 188 ? -16.453 5.096 -8.514 1.00 88.75 188 SER A N 1
ATOM 1484 C CA . SER A 1 188 ? -15.377 4.407 -7.794 1.00 88.75 188 SER A CA 1
ATOM 1485 C C . SER A 1 188 ? -14.389 5.386 -7.146 1.00 88.75 188 SER A C 1
ATOM 1487 O O . SER A 1 188 ? -14.295 6.556 -7.536 1.00 88.75 188 SER A O 1
ATOM 1489 N N . LEU A 1 189 ? -13.611 4.885 -6.179 1.00 90.88 189 LEU A N 1
ATOM 1490 C CA . LEU A 1 189 ? -12.530 5.636 -5.534 1.00 90.88 189 LEU A CA 1
ATOM 1491 C C . LEU A 1 189 ? -11.542 6.201 -6.562 1.00 90.88 189 LEU A C 1
ATOM 1493 O O . LEU A 1 189 ? -11.200 7.377 -6.492 1.00 90.88 189 LEU A O 1
ATOM 1497 N N . TYR A 1 190 ? -11.154 5.392 -7.553 1.00 89.88 190 TYR A N 1
ATOM 1498 C CA . TYR A 1 190 ? -10.266 5.806 -8.639 1.00 89.88 190 TYR A CA 1
ATOM 1499 C C . TYR A 1 190 ? -10.826 7.000 -9.427 1.00 89.88 190 TYR A C 1
ATOM 1501 O O . TYR A 1 190 ? -10.126 7.987 -9.656 1.00 89.88 190 TYR A O 1
ATOM 1509 N N . ASN A 1 191 ? -12.110 6.951 -9.800 1.00 86.44 191 ASN A N 1
ATOM 1510 C CA . ASN A 1 191 ? -12.742 8.028 -10.562 1.00 86.44 191 ASN A CA 1
ATOM 1511 C C . ASN A 1 191 ? -12.881 9.319 -9.736 1.00 86.44 191 ASN A C 1
ATOM 1513 O O . ASN A 1 191 ? -12.624 10.405 -10.256 1.00 86.44 191 ASN A O 1
ATOM 1517 N N . ILE A 1 192 ? -13.235 9.217 -8.449 1.00 87.56 192 ILE A N 1
ATOM 1518 C CA . ILE A 1 192 ? -13.3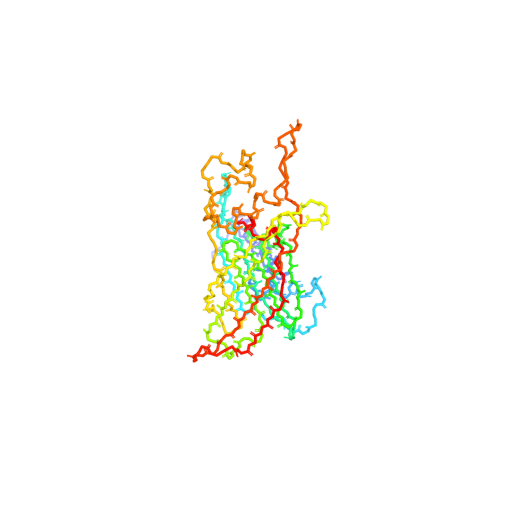08 10.387 -7.558 1.00 87.56 192 ILE A CA 1
ATOM 1519 C C . ILE A 1 192 ? -11.933 10.987 -7.312 1.00 87.56 192 ILE A C 1
ATOM 1521 O O . ILE A 1 192 ? -11.798 12.208 -7.391 1.00 87.56 192 ILE A O 1
ATOM 1525 N N . ALA A 1 193 ? -10.915 10.155 -7.076 1.00 87.75 193 ALA A N 1
ATOM 1526 C CA . ALA A 1 193 ? -9.549 10.632 -6.956 1.00 87.75 193 ALA A CA 1
ATOM 1527 C C . ALA A 1 193 ? -9.192 11.457 -8.205 1.00 87.75 193 ALA A C 1
ATOM 1529 O O . ALA A 1 193 ? -8.803 12.621 -8.100 1.00 87.75 193 ALA A O 1
ATOM 1530 N N . ARG A 1 194 ? -9.423 10.900 -9.401 1.00 81.94 194 ARG A N 1
ATOM 1531 C CA . ARG A 1 194 ? -9.077 11.545 -10.680 1.00 81.94 194 ARG A CA 1
ATOM 1532 C C . ARG A 1 194 ? -9.769 12.864 -10.909 1.00 81.94 194 ARG A C 1
ATOM 1534 O O . ARG A 1 194 ? -9.150 13.794 -11.412 1.00 81.94 194 ARG A O 1
ATOM 1541 N N . LEU A 1 195 ? -11.039 12.937 -10.552 1.00 82.44 195 LEU A N 1
ATOM 1542 C CA . LEU A 1 195 ? -11.822 14.132 -10.777 1.00 82.44 195 LEU A CA 1
ATOM 1543 C C . LEU A 1 195 ? -11.508 15.231 -9.758 1.00 82.44 195 LEU A C 1
ATOM 1545 O O . LEU A 1 195 ? -11.388 16.390 -10.132 1.00 82.44 195 LEU A O 1
ATOM 1549 N N . TRP A 1 196 ? -11.421 14.892 -8.472 1.00 86.12 196 TRP A N 1
ATOM 1550 C CA . TRP A 1 196 ? -11.314 15.901 -7.412 1.00 86.12 196 TRP A CA 1
ATOM 1551 C C . TRP A 1 196 ? -9.889 16.383 -7.183 1.00 86.12 196 TRP A C 1
ATOM 1553 O O . TRP A 1 196 ? -9.694 17.499 -6.703 1.00 86.12 196 TRP A O 1
ATOM 1563 N N . TYR A 1 197 ? -8.911 15.554 -7.537 1.00 85.69 197 TYR A N 1
ATOM 1564 C CA . TYR A 1 197 ? -7.501 15.874 -7.382 1.00 85.69 197 TYR A CA 1
ATOM 1565 C C . TYR A 1 197 ? -6.779 16.040 -8.721 1.00 85.69 197 TYR A C 1
ATOM 1567 O O . TYR A 1 197 ? -5.619 16.432 -8.716 1.00 85.69 197 TYR A O 1
ATOM 1575 N N . GLY A 1 198 ? -7.425 15.788 -9.862 1.00 78.00 198 GLY A N 1
ATOM 1576 C CA . GLY A 1 198 ? -6.869 16.127 -11.172 1.00 78.00 198 GLY A CA 1
ATOM 1577 C C . GLY A 1 198 ? -6.816 17.641 -11.388 1.00 78.00 198 GLY A C 1
ATOM 1578 O O . GLY A 1 198 ? -7.754 18.356 -11.045 1.00 78.00 198 GLY A O 1
ATOM 1579 N N . ASP A 1 199 ? -5.722 18.128 -11.968 1.00 72.44 199 ASP A N 1
ATOM 1580 C CA . ASP A 1 199 ? -5.553 19.516 -12.400 1.00 72.44 199 ASP A CA 1
ATOM 1581 C C . ASP A 1 199 ? -5.344 19.543 -13.916 1.00 72.44 199 ASP A C 1
ATOM 1583 O O . ASP A 1 199 ? -4.460 18.858 -14.437 1.00 72.44 199 ASP A O 1
ATOM 1587 N N . TYR A 1 200 ? -6.150 20.324 -14.628 1.00 62.50 200 TYR A N 1
ATOM 1588 C CA . TYR A 1 200 ? -6.052 20.494 -16.077 1.00 62.50 200 TYR A CA 1
ATOM 1589 C C . TYR A 1 200 ? -5.553 21.907 -16.371 1.00 62.50 200 TYR A C 1
ATOM 1591 O O . TYR A 1 200 ? -6.102 22.882 -15.866 1.00 62.50 200 TYR A O 1
ATOM 1599 N N . TRP A 1 201 ? -4.481 22.009 -17.153 1.00 62.22 201 TRP A N 1
ATOM 1600 C CA . TRP A 1 201 ? -3.847 23.275 -17.504 1.00 62.22 201 TRP A CA 1
ATOM 1601 C C . TRP A 1 201 ? -4.248 23.595 -18.946 1.00 62.22 201 TRP A C 1
ATOM 1603 O O . TRP A 1 201 ? -3.779 22.945 -19.885 1.00 62.22 201 TRP A O 1
ATOM 1613 N N . ASP A 1 202 ? -5.150 24.566 -19.105 1.00 48.88 202 ASP A N 1
ATOM 1614 C CA . ASP A 1 202 ? -5.866 24.843 -20.361 1.00 48.88 202 ASP A CA 1
ATOM 1615 C C . ASP A 1 202 ? -4.979 25.339 -21.519 1.00 48.88 202 ASP A C 1
ATOM 1617 O O . ASP A 1 202 ? -5.388 25.241 -22.674 1.00 48.88 202 ASP A O 1
ATOM 1621 N N . GLU A 1 203 ? -3.769 25.845 -21.261 1.00 53.12 203 GLU A N 1
ATOM 1622 C CA . GLU A 1 203 ? -2.965 26.488 -22.316 1.00 53.12 203 GLU A CA 1
ATOM 1623 C C . GLU A 1 203 ? -2.093 25.515 -23.135 1.00 53.12 203 GLU A C 1
ATOM 1625 O O . GLU A 1 203 ? -1.830 25.796 -24.300 1.00 53.12 203 GLU A O 1
ATOM 1630 N N . ASP A 1 204 ? -1.741 24.339 -22.597 1.00 55.16 204 ASP A N 1
ATOM 1631 C CA . ASP A 1 204 ? -0.858 23.358 -23.268 1.00 55.16 204 ASP A CA 1
ATOM 1632 C C . ASP A 1 204 ? -1.401 21.912 -23.258 1.00 55.16 204 ASP A C 1
ATOM 1634 O O . ASP A 1 204 ? -0.727 20.975 -23.694 1.00 55.16 204 ASP A O 1
ATOM 1638 N N . GLY A 1 205 ? -2.615 21.687 -22.735 1.00 55.66 205 GLY A N 1
ATOM 1639 C CA . GLY A 1 205 ? -3.169 20.334 -22.565 1.00 55.66 205 GLY A CA 1
ATOM 1640 C C . GLY A 1 205 ? -2.435 19.501 -21.503 1.00 55.66 205 GLY A C 1
ATOM 1641 O O . GLY A 1 205 ? -2.514 18.269 -21.499 1.00 55.66 205 GLY A O 1
ATOM 1642 N N . GLY A 1 206 ? -1.705 20.169 -20.605 1.00 59.12 206 GLY A N 1
ATOM 1643 C CA . GLY A 1 206 ? -1.033 19.546 -19.472 1.00 59.12 206 GLY A CA 1
ATOM 1644 C C . GLY A 1 206 ? -2.042 19.021 -18.451 1.00 59.12 206 GLY A C 1
ATOM 1645 O O . GLY A 1 206 ? -3.032 19.681 -18.137 1.00 59.12 206 GLY A O 1
ATOM 1646 N N . HIS A 1 207 ? -1.785 17.830 -17.917 1.00 64.38 207 HIS A N 1
ATOM 1647 C CA . HIS A 1 207 ? -2.556 17.247 -16.823 1.00 64.38 207 HIS A CA 1
ATOM 1648 C C . HIS A 1 207 ? -1.627 16.989 -15.638 1.00 64.38 207 HIS A C 1
ATOM 1650 O O . HIS A 1 207 ? -0.514 16.491 -15.804 1.00 64.38 207 HIS A O 1
ATOM 1656 N N . GLY A 1 208 ? -2.088 17.339 -14.445 1.00 70.19 208 GLY A N 1
ATOM 1657 C CA . GLY A 1 208 ? -1.419 17.071 -13.182 1.00 70.19 208 GLY A CA 1
ATOM 1658 C C . GLY A 1 208 ? -2.384 16.448 -12.185 1.00 70.19 208 GLY A C 1
ATOM 1659 O O . GLY A 1 208 ? -3.588 16.366 -12.421 1.00 70.19 208 GLY A O 1
ATOM 1660 N N . ILE A 1 209 ? -1.851 16.006 -11.056 1.00 76.75 209 ILE A N 1
ATOM 1661 C CA . ILE A 1 209 ? -2.634 15.579 -9.901 1.00 76.75 209 ILE A CA 1
ATOM 1662 C C . ILE A 1 209 ? -2.132 16.408 -8.723 1.00 76.75 209 ILE A C 1
ATOM 1664 O O . ILE A 1 209 ? -0.929 16.572 -8.539 1.00 76.75 209 ILE A O 1
ATOM 1668 N N . ARG A 1 210 ? -3.043 16.978 -7.943 1.00 80.75 210 ARG A N 1
ATOM 1669 C CA . ARG A 1 210 ? -2.720 17.668 -6.699 1.00 80.75 210 ARG A CA 1
ATOM 1670 C C . ARG A 1 210 ? -2.474 16.624 -5.625 1.00 80.75 210 ARG A C 1
ATOM 1672 O O . ARG A 1 210 ? -3.361 15.821 -5.357 1.00 80.75 210 ARG A O 1
ATOM 1679 N N . HIS A 1 211 ? -1.302 16.674 -5.003 1.00 83.12 211 HIS A N 1
ATOM 1680 C CA . HIS A 1 211 ? -0.977 15.831 -3.856 1.00 83.12 211 HIS A CA 1
ATOM 1681 C C . HIS A 1 211 ? -1.981 16.054 -2.721 1.00 83.12 211 HIS A C 1
ATOM 1683 O O . HIS A 1 211 ? -2.218 17.200 -2.321 1.00 83.12 211 HIS A O 1
ATOM 1689 N N . ALA A 1 212 ? -2.531 14.973 -2.181 1.00 87.06 212 ALA A N 1
ATOM 1690 C CA . ALA A 1 212 ? -3.355 15.011 -0.987 1.00 87.06 212 ALA A CA 1
ATOM 1691 C C . ALA A 1 212 ? -3.329 13.670 -0.255 1.00 87.06 212 ALA A C 1
ATOM 1693 O O . ALA A 1 212 ? -3.528 12.617 -0.860 1.00 87.06 212 ALA A O 1
ATOM 1694 N N . ASP A 1 213 ? -3.201 13.742 1.065 1.00 91.19 213 ASP A N 1
ATOM 1695 C CA . ASP A 1 213 ? -3.436 12.605 1.941 1.00 91.19 213 ASP A CA 1
ATOM 1696 C C . ASP A 1 213 ? -4.942 12.398 2.117 1.00 91.19 213 ASP A C 1
ATOM 1698 O O . ASP A 1 213 ? -5.664 13.289 2.574 1.00 91.19 213 ASP A O 1
ATOM 1702 N N . LEU A 1 214 ? -5.421 11.214 1.748 1.00 93.50 214 LEU A N 1
ATOM 1703 C CA . LEU A 1 214 ? -6.789 10.767 1.972 1.00 93.50 214 LEU A CA 1
ATOM 1704 C C . LEU A 1 214 ? -6.878 10.139 3.367 1.00 93.50 214 LEU A C 1
ATOM 1706 O O . LEU A 1 214 ? -6.245 9.102 3.592 1.00 93.50 214 LEU A O 1
ATOM 1710 N N . PRO A 1 215 ? -7.655 10.715 4.305 1.00 95.44 215 PRO A N 1
ATOM 1711 C CA . PRO A 1 215 ? -7.878 10.102 5.605 1.00 95.44 215 PRO A CA 1
ATOM 1712 C C . PRO A 1 215 ? -8.542 8.738 5.444 1.00 95.44 215 PRO A C 1
ATOM 1714 O O . PRO A 1 215 ? -9.537 8.600 4.724 1.00 95.44 215 PRO A O 1
ATOM 1717 N N . CYS A 1 216 ? -7.989 7.749 6.131 1.00 96.06 216 CYS A N 1
ATOM 1718 C CA . CYS A 1 216 ? -8.457 6.378 6.116 1.00 96.06 216 CYS A CA 1
ATOM 1719 C C . CYS A 1 216 ? -8.674 5.896 7.544 1.00 96.06 216 CYS A C 1
ATOM 1721 O O . CYS A 1 216 ? -7.838 6.128 8.411 1.00 96.06 216 CYS A O 1
ATOM 1723 N N . VAL A 1 217 ? -9.762 5.181 7.780 1.00 98.12 217 VAL A N 1
ATOM 1724 C CA . VAL A 1 217 ? -9.987 4.470 9.031 1.00 98.12 217 VAL A CA 1
ATOM 1725 C C . VAL A 1 217 ? -10.006 2.987 8.723 1.00 98.12 217 VAL A C 1
ATOM 1727 O O . VAL A 1 217 ? -10.874 2.513 7.993 1.00 98.12 217 VAL A O 1
ATOM 1730 N N . LEU A 1 218 ? -9.058 2.255 9.293 1.00 98.44 218 LEU A N 1
ATOM 1731 C CA . LEU A 1 218 ? -9.063 0.800 9.289 1.00 98.44 218 LEU A CA 1
ATOM 1732 C C . LEU A 1 218 ? -9.740 0.305 10.565 1.00 98.44 218 LEU A C 1
ATOM 1734 O O . LEU A 1 218 ? -9.336 0.685 11.662 1.00 98.44 218 LEU A O 1
ATOM 1738 N N . THR A 1 219 ? -10.726 -0.572 10.430 1.00 98.44 219 THR A N 1
ATOM 1739 C CA . THR A 1 219 ? -11.366 -1.262 11.553 1.00 98.44 219 THR A CA 1
ATOM 1740 C C . THR A 1 219 ? -11.174 -2.763 11.398 1.00 98.44 219 THR A C 1
ATOM 1742 O O . THR A 1 219 ? -11.494 -3.330 10.353 1.00 98.44 219 THR A O 1
ATOM 1745 N N . LEU A 1 220 ? -10.631 -3.397 12.435 1.00 98.31 220 LEU A N 1
ATOM 1746 C CA . LEU A 1 220 ? -10.355 -4.830 12.489 1.00 98.31 220 LEU A CA 1
ATOM 1747 C C . LEU A 1 220 ? -11.415 -5.544 13.320 1.00 98.31 220 LEU A C 1
ATOM 1749 O O . LEU A 1 220 ? -11.848 -5.030 14.351 1.00 98.31 220 LEU A O 1
ATOM 1753 N N . TYR A 1 221 ? -11.779 -6.754 12.909 1.00 98.00 221 TYR A N 1
ATOM 1754 C CA . TYR A 1 221 ? -12.780 -7.572 13.587 1.00 98.00 221 TYR A CA 1
ATOM 1755 C C . TYR A 1 221 ? -12.259 -8.985 13.850 1.00 98.00 221 TYR A C 1
ATOM 1757 O O . TYR A 1 221 ? -11.531 -9.554 13.031 1.00 98.00 221 TYR A O 1
ATOM 1765 N N . ASP A 1 222 ? -12.676 -9.566 14.973 1.00 96.38 222 ASP A N 1
ATOM 1766 C CA . ASP A 1 222 ? -12.481 -10.990 15.255 1.00 96.38 222 ASP A CA 1
ATOM 1767 C C . ASP A 1 222 ? -13.490 -11.866 14.490 1.00 96.38 222 ASP A C 1
ATOM 1769 O O . ASP A 1 222 ? -14.437 -11.374 13.869 1.00 96.38 222 ASP A O 1
ATOM 1773 N N . GLY A 1 223 ? -13.318 -13.187 14.551 1.00 93.19 223 GLY A N 1
ATOM 1774 C CA . GLY A 1 223 ? -14.188 -14.153 13.873 1.00 93.19 223 GLY A CA 1
ATOM 1775 C C . GLY A 1 223 ? -15.638 -14.183 14.362 1.00 93.19 223 GLY A C 1
ATOM 1776 O O . GLY A 1 223 ? -16.474 -14.836 13.738 1.00 93.19 223 GLY A O 1
ATOM 1777 N N . SER A 1 224 ? -15.964 -13.480 15.452 1.00 94.69 224 SER A N 1
ATOM 1778 C CA . SER A 1 224 ? -17.345 -13.274 15.907 1.00 94.69 224 SER A CA 1
ATOM 1779 C C . SER A 1 224 ? -17.973 -11.983 15.368 1.00 94.69 224 SER A C 1
ATOM 1781 O O . SER A 1 224 ? -19.163 -11.747 15.582 1.00 94.69 224 SER A O 1
ATOM 1783 N N . GLY A 1 225 ? -17.196 -11.159 14.655 1.00 93.06 225 GLY A N 1
ATOM 1784 C CA . GLY A 1 225 ? -17.608 -9.854 14.143 1.00 93.06 225 GLY A CA 1
ATOM 1785 C C . GLY A 1 225 ? -17.500 -8.726 15.170 1.00 93.06 225 GLY A C 1
ATOM 1786 O O . GLY A 1 225 ? -18.049 -7.648 14.946 1.00 93.06 225 GLY A O 1
ATOM 1787 N N . ARG A 1 226 ? -16.819 -8.944 16.302 1.00 95.88 226 ARG A N 1
ATOM 1788 C CA . ARG A 1 226 ? -16.561 -7.889 17.288 1.00 95.88 226 ARG A CA 1
ATOM 1789 C C . ARG A 1 226 ? -15.343 -7.077 16.861 1.00 95.88 226 ARG A C 1
ATOM 1791 O O . ARG A 1 226 ? -14.325 -7.641 16.470 1.00 95.88 226 ARG A O 1
ATOM 1798 N N . GLU A 1 227 ? -15.458 -5.756 16.965 1.00 97.50 227 GLU A N 1
ATOM 1799 C CA . GLU A 1 227 ? -14.356 -4.826 16.714 1.00 97.50 227 GLU A CA 1
ATOM 1800 C C . GLU A 1 227 ? -13.209 -5.078 17.702 1.00 97.50 227 GLU A C 1
ATOM 1802 O O . GLU A 1 227 ? -13.417 -5.115 18.918 1.00 97.50 227 GLU A O 1
ATOM 1807 N N . LEU A 1 228 ? -12.012 -5.279 17.159 1.00 96.69 228 LEU A N 1
ATOM 1808 C CA . LEU A 1 228 ? -10.777 -5.462 17.914 1.00 96.69 228 LEU A CA 1
ATOM 1809 C C . LEU A 1 228 ? -10.053 -4.134 18.091 1.00 96.69 228 LEU A C 1
ATOM 1811 O O . LEU A 1 228 ? -9.711 -3.754 19.208 1.00 96.69 228 LEU A O 1
ATOM 1815 N N . GLU A 1 229 ? -9.819 -3.438 16.981 1.00 95.81 229 GLU A N 1
ATOM 1816 C CA . GLU A 1 229 ? -9.009 -2.230 16.962 1.00 95.81 229 GLU A CA 1
ATOM 1817 C C . GLU A 1 229 ? -9.353 -1.347 15.764 1.00 95.81 229 GLU A C 1
ATOM 1819 O O . GLU A 1 229 ? -9.848 -1.814 14.730 1.00 95.81 229 GLU A O 1
ATOM 1824 N N . ARG A 1 230 ? -9.055 -0.057 15.916 1.00 97.00 230 ARG A N 1
ATOM 1825 C CA . ARG A 1 230 ? -9.271 0.983 14.921 1.00 97.00 230 ARG A CA 1
ATOM 1826 C C . ARG A 1 230 ? -7.995 1.798 14.747 1.00 97.00 230 ARG A C 1
ATOM 1828 O O . ARG A 1 230 ? -7.421 2.254 15.732 1.00 97.00 230 ARG A O 1
ATOM 1835 N N . TYR A 1 231 ? -7.599 2.016 13.498 1.00 97.50 231 TYR A N 1
ATOM 1836 C CA . TYR A 1 231 ? -6.422 2.799 13.136 1.00 97.50 231 TYR A CA 1
ATOM 1837 C C . TYR A 1 231 ? -6.824 3.972 12.248 1.00 97.50 231 TYR A C 1
ATOM 1839 O O . TYR A 1 231 ? -7.460 3.777 11.211 1.00 97.50 231 TYR A O 1
ATOM 1847 N N . ASP A 1 232 ? -6.405 5.175 12.635 1.00 97.31 232 ASP A N 1
ATOM 1848 C CA . ASP A 1 232 ? -6.478 6.364 11.790 1.00 97.31 232 ASP A CA 1
ATOM 1849 C C . ASP A 1 232 ? -5.193 6.447 10.954 1.00 97.31 232 ASP A C 1
ATOM 1851 O O . ASP A 1 232 ? -4.098 6.644 11.479 1.00 97.31 232 ASP A O 1
ATOM 1855 N N . LEU A 1 233 ? -5.330 6.249 9.646 1.00 96.19 233 LEU A N 1
ATOM 1856 C CA . LEU A 1 233 ? -4.245 6.139 8.672 1.00 96.19 233 LEU A CA 1
ATOM 1857 C C . LEU A 1 233 ? -4.458 7.136 7.525 1.00 96.19 233 LEU A C 1
ATOM 1859 O O . LEU A 1 233 ? -5.487 7.812 7.434 1.00 96.19 233 LEU A O 1
ATOM 1863 N N . SER A 1 234 ? -3.501 7.212 6.603 1.00 94.81 234 SER A N 1
ATOM 1864 C CA . SER A 1 234 ? -3.644 7.991 5.374 1.00 94.81 234 SER A CA 1
ATOM 1865 C C . SER A 1 234 ? -3.102 7.256 4.152 1.00 94.81 234 SER A C 1
ATOM 1867 O O . SER A 1 234 ? -2.172 6.448 4.226 1.00 94.81 234 SER A O 1
ATOM 1869 N N . ILE A 1 235 ? -3.695 7.550 2.997 1.00 93.56 235 ILE A N 1
ATOM 1870 C CA . ILE A 1 235 ? -3.233 7.078 1.689 1.00 93.56 235 ILE A CA 1
ATOM 1871 C C . ILE A 1 235 ? -2.913 8.295 0.839 1.00 93.56 235 ILE A C 1
ATOM 1873 O O . ILE A 1 235 ? -3.706 9.232 0.800 1.00 93.56 235 ILE A O 1
ATOM 1877 N N . ASP A 1 236 ? -1.767 8.282 0.163 1.00 90.94 236 ASP A N 1
ATOM 1878 C CA . ASP A 1 236 ? -1.432 9.361 -0.759 1.00 90.94 236 ASP A CA 1
ATOM 1879 C C . ASP A 1 236 ? -2.261 9.132 -2.024 1.00 90.94 236 ASP A C 1
ATOM 1881 O O . ASP A 1 236 ? -2.281 8.036 -2.593 1.00 90.94 236 ASP A O 1
ATOM 1885 N N . ASN A 1 237 ? -3.002 10.148 -2.457 1.00 88.38 237 ASN A N 1
ATOM 1886 C CA . ASN A 1 237 ? -3.855 10.023 -3.624 1.00 88.38 237 ASN A CA 1
ATOM 1887 C C . ASN A 1 237 ? -3.076 9.640 -4.894 1.00 88.38 237 ASN A C 1
ATOM 1889 O O . ASN A 1 237 ? -3.660 8.969 -5.743 1.00 88.38 237 ASN A O 1
ATOM 1893 N N . TYR A 1 238 ? -1.781 9.965 -5.018 1.00 87.06 238 TYR A N 1
ATOM 1894 C CA . TYR A 1 238 ? -0.937 9.480 -6.119 1.00 87.06 238 TYR A CA 1
ATOM 1895 C C . TYR A 1 238 ? -0.908 7.953 -6.219 1.00 87.06 238 TYR A C 1
ATOM 1897 O O . TYR A 1 238 ? -0.917 7.406 -7.322 1.00 87.06 238 TYR A O 1
ATOM 1905 N N . GLU A 1 239 ? -0.948 7.259 -5.084 1.00 88.50 239 GLU A N 1
ATOM 1906 C CA . GLU A 1 239 ? -0.952 5.797 -5.016 1.00 88.50 239 GLU A CA 1
ATOM 1907 C C . GLU A 1 239 ? -2.247 5.194 -5.587 1.00 88.50 239 GLU A C 1
ATOM 1909 O O . GLU A 1 239 ? -2.240 4.080 -6.111 1.00 88.50 239 GLU A O 1
ATOM 1914 N N . ILE A 1 240 ? -3.362 5.933 -5.528 1.00 88.38 240 ILE A N 1
ATOM 1915 C CA . ILE A 1 240 ? -4.651 5.514 -6.103 1.00 88.38 240 ILE A CA 1
ATOM 1916 C C . ILE A 1 240 ? -4.609 5.553 -7.635 1.00 88.38 240 ILE A C 1
ATOM 1918 O O . ILE A 1 240 ? -5.290 4.780 -8.307 1.00 88.38 240 ILE A O 1
ATOM 1922 N N . PHE A 1 241 ? -3.807 6.450 -8.207 1.00 76.75 241 PHE A N 1
ATOM 1923 C CA . PHE A 1 241 ? -3.666 6.580 -9.656 1.00 76.75 241 PHE A CA 1
ATOM 1924 C C . PHE A 1 241 ? -2.704 5.588 -10.271 1.00 76.75 241 PHE A C 1
ATOM 1926 O O . PHE A 1 241 ? -2.795 5.313 -11.470 1.00 76.75 241 PHE A O 1
ATOM 1933 N N . PHE A 1 242 ? -1.752 5.124 -9.472 1.00 71.31 242 PHE A N 1
ATOM 1934 C CA . PHE A 1 242 ? -0.599 4.420 -9.973 1.00 71.31 242 PHE A CA 1
ATOM 1935 C C . PHE A 1 242 ? -0.924 2.943 -10.233 1.00 71.31 242 PHE A C 1
ATOM 1937 O O . PHE A 1 242 ? -1.150 2.151 -9.310 1.00 71.31 242 PHE A O 1
ATOM 1944 N N . ASN A 1 243 ? -0.942 2.593 -11.522 1.00 63.50 243 ASN A N 1
ATOM 1945 C CA . ASN A 1 243 ? -1.017 1.231 -12.040 1.00 63.50 243 ASN A CA 1
ATOM 1946 C C . ASN A 1 243 ? 0.310 0.811 -12.691 1.00 63.50 243 ASN A C 1
ATOM 1948 O O . ASN A 1 243 ? 1.019 1.641 -13.312 1.00 63.50 243 ASN A O 1
#

Nearest PDB structures (foldseek):
  7zty-assembly1_A  TM=2.078E-01  e=1.851E-01  Thermochaetoides thermophila
  4zk9-assembly1_A  TM=1.828E-01  e=4.827E-01  Orf virus (strain NZ2)
  6xrr-assembly3_D  TM=3.936E-01  e=7.691E+00  Salmonella enterica subsp. enterica serovar Typhimurium str. LT2
  4zkc-assembly1_A  TM=1.497E-01  e=4.577E-01  Orf virus (strain NZ2)

Radius of gyration: 22.86 Å; Cα contacts (8 Å, |Δi|>4): 459; chains: 1; bounding box: 68×59×51 Å